Protein AF-A0A3S4JVR5-F1 (afdb_monomer_lite)

Structure (mmCIF, N/CA/C/O backbone):
data_AF-A0A3S4JVR5-F1
#
_entry.id   AF-A0A3S4JVR5-F1
#
loop_
_atom_site.group_PDB
_atom_site.id
_atom_site.type_symbol
_atom_site.label_atom_id
_atom_site.label_alt_id
_atom_site.label_comp_id
_atom_site.label_asym_id
_atom_site.label_entity_id
_atom_site.label_seq_id
_atom_site.pdbx_PDB_ins_code
_atom_site.Cartn_x
_atom_site.Cartn_y
_atom_site.Cartn_z
_atom_site.occupancy
_atom_site.B_iso_or_equiv
_atom_site.auth_seq_id
_atom_site.auth_comp_id
_atom_site.auth_asym_id
_atom_site.auth_atom_id
_atom_site.pdbx_PDB_model_num
ATOM 1 N N . MET A 1 1 ? 24.178 -12.007 19.525 1.00 36.47 1 MET A N 1
ATOM 2 C CA . MET A 1 1 ? 24.366 -12.281 18.085 1.00 36.47 1 MET A CA 1
ATOM 3 C C . MET A 1 1 ? 25.222 -11.161 17.516 1.00 36.47 1 MET A C 1
ATOM 5 O O . MET A 1 1 ? 24.848 -10.005 17.648 1.00 36.47 1 MET A O 1
ATOM 9 N N . SER A 1 2 ? 26.425 -11.480 17.035 1.00 36.91 2 SER A N 1
ATOM 10 C CA . SER A 1 2 ? 27.374 -10.491 16.510 1.00 36.91 2 SER A CA 1
ATOM 11 C C . SER A 1 2 ? 26.965 -10.130 15.084 1.00 36.91 2 SER A C 1
ATOM 13 O O . SER A 1 2 ? 27.105 -10.951 14.179 1.00 36.91 2 SER A O 1
ATOM 15 N N . HIS A 1 3 ? 26.418 -8.931 14.879 1.00 46.47 3 HIS A N 1
ATOM 16 C CA . HIS A 1 3 ? 26.222 -8.392 13.537 1.00 46.47 3 HIS A CA 1
ATOM 17 C C . HIS A 1 3 ? 27.597 -8.047 12.961 1.00 46.47 3 HIS A C 1
ATOM 19 O O . HIS A 1 3 ? 28.152 -6.979 13.224 1.00 46.47 3 HIS A O 1
ATOM 25 N N . SER A 1 4 ? 28.167 -8.980 12.197 1.00 46.12 4 SER A N 1
ATOM 26 C CA . SER A 1 4 ? 29.317 -8.709 11.340 1.00 46.12 4 SER A CA 1
ATOM 27 C C . SER A 1 4 ? 28.923 -7.607 10.356 1.00 46.12 4 SER A C 1
ATOM 29 O O . SER A 1 4 ? 28.158 -7.846 9.424 1.00 46.12 4 SER A O 1
ATOM 31 N N . LYS A 1 5 ? 29.409 -6.380 10.590 1.00 53.22 5 LYS A N 1
ATOM 32 C CA . LYS A 1 5 ? 29.363 -5.289 9.613 1.00 53.22 5 LYS A CA 1
ATOM 33 C C . LYS A 1 5 ? 30.231 -5.703 8.431 1.00 53.22 5 LYS A C 1
ATOM 35 O O . LYS A 1 5 ? 31.431 -5.436 8.404 1.00 53.22 5 LYS A O 1
ATOM 40 N N . THR A 1 6 ? 29.629 -6.369 7.455 1.00 50.69 6 THR A N 1
ATOM 41 C CA . THR A 1 6 ? 30.217 -6.477 6.126 1.00 50.69 6 THR A CA 1
ATOM 42 C C . THR A 1 6 ? 30.342 -5.047 5.617 1.00 50.69 6 THR A C 1
ATOM 44 O O . THR A 1 6 ? 29.352 -4.326 5.535 1.00 50.69 6 THR A O 1
ATOM 47 N N . SER A 1 7 ? 31.568 -4.581 5.369 1.00 53.97 7 SER A N 1
ATOM 48 C CA . SER A 1 7 ? 31.755 -3.282 4.735 1.00 53.97 7 SER A CA 1
ATOM 49 C C . SER A 1 7 ? 31.179 -3.392 3.325 1.00 53.97 7 SER A C 1
ATOM 51 O O . SER A 1 7 ? 31.832 -3.950 2.439 1.00 53.97 7 SER A O 1
ATOM 53 N N . GLU A 1 8 ? 29.955 -2.922 3.115 1.00 57.91 8 GLU A N 1
ATOM 54 C CA . GLU A 1 8 ? 29.417 -2.723 1.775 1.00 57.91 8 GLU A CA 1
ATOM 55 C C . GLU A 1 8 ? 30.274 -1.647 1.105 1.00 57.91 8 GLU A C 1
ATOM 57 O O . GLU A 1 8 ? 30.103 -0.443 1.293 1.00 57.91 8 GLU A O 1
ATOM 62 N N . ARG A 1 9 ? 31.313 -2.096 0.398 1.00 59.41 9 ARG A N 1
ATOM 63 C CA . ARG A 1 9 ? 32.172 -1.227 -0.396 1.00 59.41 9 ARG A CA 1
ATOM 64 C C . ARG A 1 9 ? 31.383 -0.837 -1.631 1.00 59.41 9 ARG A C 1
ATOM 66 O O . ARG A 1 9 ? 31.100 -1.690 -2.467 1.00 59.41 9 ARG A O 1
ATOM 73 N N . ILE A 1 10 ? 31.078 0.450 -1.756 1.00 67.94 10 ILE A N 1
ATOM 74 C CA . ILE A 1 10 ? 30.650 1.045 -3.021 1.00 67.94 10 ILE A CA 1
ATOM 75 C C . ILE A 1 10 ? 31.806 0.833 -4.006 1.00 67.94 10 ILE A C 1
ATOM 77 O O . ILE A 1 10 ? 32.841 1.492 -3.915 1.00 67.94 10 ILE A O 1
ATOM 81 N N . GLN A 1 11 ? 31.671 -0.162 -4.881 1.00 75.44 11 GLN A N 1
ATOM 82 C CA . GLN A 1 11 ? 32.673 -0.467 -5.896 1.00 75.44 11 GLN A CA 1
ATOM 83 C C . GLN A 1 11 ? 32.498 0.483 -7.087 1.00 75.44 11 GLN A C 1
ATOM 85 O O . GLN A 1 11 ? 31.359 0.803 -7.440 1.00 75.44 11 GLN A O 1
ATOM 90 N N . PRO A 1 12 ? 33.588 0.913 -7.743 1.00 71.38 12 PRO A N 1
ATOM 91 C CA . PRO A 1 12 ? 33.493 1.667 -8.984 1.00 71.38 12 PRO A CA 1
ATOM 92 C C . PRO A 1 12 ? 32.717 0.864 -10.038 1.00 71.38 12 PRO A C 1
ATOM 94 O O . PRO A 1 12 ? 33.134 -0.222 -10.440 1.00 71.38 12 PRO A O 1
ATOM 97 N N . TYR A 1 13 ? 31.578 1.392 -10.485 1.00 72.06 13 TYR A N 1
ATOM 98 C CA . TYR A 1 13 ? 30.796 0.807 -11.570 1.00 72.06 13 TYR A CA 1
ATOM 99 C C . TYR A 1 13 ? 31.371 1.286 -12.906 1.00 72.06 13 TYR A C 1
ATOM 101 O O . TYR A 1 13 ? 31.209 2.445 -13.277 1.00 72.06 13 TYR A O 1
ATOM 109 N N . ALA A 1 14 ? 32.094 0.404 -13.599 1.00 72.62 14 ALA A N 1
ATOM 110 C CA . ALA A 1 14 ? 32.757 0.715 -14.871 1.00 72.62 14 ALA A CA 1
ATOM 111 C C . ALA A 1 14 ? 31.869 0.476 -16.107 1.00 72.62 14 ALA A C 1
ATOM 113 O O . ALA A 1 14 ? 32.289 0.757 -17.227 1.00 72.62 14 ALA A O 1
ATOM 114 N N . GLN A 1 15 ? 30.669 -0.077 -15.918 1.00 70.62 15 GLN A N 1
ATOM 115 C CA . GLN A 1 15 ? 29.753 -0.357 -17.019 1.00 70.62 15 GLN A CA 1
ATOM 116 C C . GLN A 1 15 ? 28.958 0.905 -17.404 1.00 70.62 15 GLN A C 1
ATOM 118 O O . GLN A 1 15 ? 28.767 1.800 -16.575 1.00 70.62 15 GLN A O 1
ATOM 123 N N . PRO A 1 16 ? 28.476 1.003 -18.653 1.00 68.00 16 PRO A N 1
ATOM 124 C CA . PRO A 1 16 ? 27.583 2.078 -19.066 1.00 68.00 16 PRO A CA 1
ATOM 125 C C . PRO A 1 16 ? 26.311 2.123 -18.205 1.00 68.00 16 PRO A C 1
ATOM 127 O O . PRO A 1 16 ? 25.714 1.091 -17.917 1.00 68.00 16 PRO A O 1
ATOM 130 N N . ALA A 1 17 ? 25.841 3.323 -17.853 1.00 64.44 17 ALA A N 1
ATOM 131 C CA . ALA A 1 17 ? 24.588 3.506 -17.105 1.00 64.44 17 ALA A CA 1
ATOM 132 C C . ALA A 1 17 ? 23.324 3.088 -17.897 1.00 64.44 17 ALA A C 1
ATOM 134 O O . ALA A 1 17 ? 22.235 3.007 -17.333 1.00 64.44 17 ALA A O 1
ATOM 135 N N . GLY A 1 18 ? 23.471 2.838 -19.202 1.00 68.12 18 GLY A N 1
ATOM 136 C CA . GLY A 1 18 ? 22.439 2.353 -20.111 1.00 68.12 18 GLY A CA 1
ATOM 137 C C . GLY A 1 18 ? 23.054 1.479 -21.206 1.00 68.12 18 GLY A C 1
ATOM 138 O O . GLY A 1 18 ? 24.191 1.705 -21.613 1.00 68.12 18 GLY A O 1
ATOM 139 N N . GLY A 1 19 ? 22.319 0.479 -21.694 1.00 75.56 19 GLY A N 1
ATOM 140 C CA . GLY A 1 19 ? 22.790 -0.413 -22.756 1.00 75.56 19 GLY A CA 1
ATOM 141 C C . GLY A 1 19 ? 22.153 -1.798 -22.694 1.00 75.56 19 GLY A C 1
ATOM 142 O O . GLY A 1 19 ? 21.105 -1.989 -22.074 1.00 75.56 19 GLY A O 1
ATOM 143 N N . LEU A 1 20 ? 22.800 -2.781 -23.323 1.00 78.19 20 LEU A N 1
ATOM 144 C CA . LEU A 1 20 ? 22.315 -4.167 -23.368 1.00 78.19 20 LEU A CA 1
ATOM 145 C C . LEU A 1 20 ? 22.134 -4.776 -21.970 1.00 78.19 20 LEU A C 1
ATOM 147 O O . LEU A 1 20 ? 21.176 -5.515 -21.751 1.00 78.19 20 LEU A O 1
ATOM 151 N N . ASP A 1 21 ? 22.987 -4.416 -21.011 1.00 77.94 21 ASP A N 1
ATOM 152 C CA . ASP A 1 21 ? 22.870 -4.884 -19.627 1.00 77.94 21 ASP A CA 1
ATOM 153 C C . ASP A 1 21 ? 21.617 -4.339 -18.931 1.00 77.94 21 ASP A C 1
ATOM 155 O O . ASP A 1 21 ? 20.922 -5.087 -18.241 1.00 77.94 21 ASP A O 1
ATOM 159 N N . SER A 1 22 ? 21.251 -3.077 -19.175 1.00 77.00 22 SER A N 1
ATOM 160 C CA . SER A 1 22 ? 20.012 -2.486 -18.652 1.00 77.00 22 SER A CA 1
ATOM 161 C C . SER A 1 22 ? 18.771 -3.121 -19.282 1.00 77.00 22 SER A C 1
ATOM 163 O O . SER A 1 22 ? 17.779 -3.355 -18.589 1.00 77.00 22 SER A O 1
ATOM 165 N N . ILE A 1 23 ? 18.828 -3.460 -20.577 1.00 81.00 23 ILE A N 1
ATOM 166 C CA . ILE A 1 23 ? 17.758 -4.198 -21.272 1.00 81.00 23 ILE A CA 1
ATOM 167 C C . ILE A 1 23 ? 17.625 -5.610 -20.690 1.00 81.00 23 ILE A C 1
ATOM 169 O O . ILE A 1 23 ? 16.515 -6.066 -20.406 1.00 81.00 23 ILE A O 1
ATOM 173 N N . LYS A 1 24 ? 18.749 -6.298 -20.460 1.00 82.94 24 LYS A N 1
ATOM 174 C CA . LYS A 1 24 ? 18.775 -7.625 -19.838 1.00 82.94 24 LYS A CA 1
ATOM 175 C C . LYS A 1 24 ? 18.199 -7.584 -18.425 1.00 82.94 24 LYS A C 1
ATOM 177 O O . LYS A 1 24 ? 17.320 -8.386 -18.119 1.00 82.94 24 LYS A O 1
ATOM 182 N N . SER A 1 25 ? 18.640 -6.644 -17.589 1.00 81.00 25 SER A N 1
ATOM 183 C CA . SER A 1 25 ? 18.134 -6.477 -16.219 1.00 81.00 25 SER A CA 1
ATOM 184 C C . SER A 1 25 ? 16.630 -6.198 -16.207 1.00 81.00 25 SER A C 1
ATOM 186 O O . SER A 1 25 ? 15.865 -6.884 -15.530 1.00 81.00 25 SER A O 1
ATOM 188 N N . THR A 1 26 ? 16.187 -5.272 -17.057 1.00 83.19 26 THR A N 1
ATOM 189 C CA . THR A 1 26 ? 14.772 -4.951 -17.268 1.00 83.19 26 THR A CA 1
ATOM 190 C C . THR A 1 26 ? 13.955 -6.187 -17.658 1.00 83.19 26 THR A C 1
ATOM 192 O O . THR A 1 26 ? 12.910 -6.459 -17.066 1.00 83.19 26 THR A O 1
ATOM 195 N N . THR A 1 27 ? 14.449 -6.979 -18.612 1.00 82.81 27 THR A N 1
ATOM 196 C CA . THR A 1 27 ? 13.787 -8.211 -19.067 1.00 82.81 27 THR A CA 1
ATOM 197 C C . THR A 1 27 ? 13.689 -9.235 -17.938 1.00 82.81 27 THR A C 1
ATOM 199 O O . THR A 1 27 ? 12.632 -9.827 -17.726 1.00 82.81 27 THR A O 1
ATOM 202 N N . VAL A 1 28 ? 14.765 -9.413 -17.164 1.00 83.31 28 VAL A N 1
ATOM 203 C CA . VAL A 1 28 ? 14.774 -10.294 -15.989 1.00 83.31 28 VAL A CA 1
ATOM 204 C C . VAL A 1 28 ? 13.727 -9.849 -14.969 1.00 83.31 28 VAL A C 1
ATOM 206 O O . VAL A 1 28 ? 13.010 -10.695 -14.445 1.00 83.31 28 VAL A O 1
ATOM 209 N N . SER A 1 29 ? 13.594 -8.550 -14.703 1.00 82.56 29 SER A N 1
ATOM 210 C CA . SER A 1 29 ? 12.579 -8.025 -13.785 1.00 82.56 29 SER A CA 1
ATOM 211 C C . SER A 1 29 ? 11.150 -8.270 -14.275 1.00 82.56 29 SER A C 1
ATOM 213 O O . SER A 1 29 ? 10.322 -8.734 -13.494 1.00 82.56 29 SER A O 1
ATOM 215 N N . LEU A 1 30 ? 10.866 -8.045 -15.562 1.00 84.38 30 LEU A N 1
ATOM 216 C CA . LEU A 1 30 ? 9.549 -8.329 -16.148 1.00 84.38 30 LEU A CA 1
ATOM 217 C C . LEU A 1 30 ? 9.176 -9.814 -16.030 1.00 84.38 30 LEU A C 1
ATOM 219 O O . LEU A 1 30 ? 8.045 -10.144 -15.670 1.00 84.38 30 LEU A O 1
ATOM 223 N N . LEU A 1 31 ? 10.140 -10.708 -16.273 1.00 85.00 31 LEU A N 1
ATOM 224 C CA . LEU A 1 31 ? 9.953 -12.153 -16.126 1.00 85.00 31 LEU A CA 1
ATOM 225 C C . LEU A 1 31 ? 9.774 -12.567 -14.660 1.00 85.00 31 LEU A C 1
ATOM 227 O O . LEU A 1 31 ? 8.876 -13.352 -14.355 1.00 85.00 31 LEU A O 1
ATOM 231 N N . LYS A 1 32 ? 10.588 -12.023 -13.745 1.00 83.94 32 LYS A N 1
ATOM 232 C CA . LYS A 1 32 ? 10.485 -12.285 -12.299 1.00 83.94 32 LYS A CA 1
ATOM 233 C C . LYS A 1 32 ? 9.123 -11.883 -11.749 1.00 83.94 32 LYS A C 1
ATOM 235 O O . LYS A 1 32 ? 8.544 -12.633 -10.967 1.00 83.94 32 LYS A O 1
ATOM 240 N N . GLU A 1 33 ? 8.586 -10.751 -12.192 1.00 86.19 33 GLU A N 1
ATOM 241 C CA . GLU A 1 33 ? 7.247 -10.297 -11.807 1.00 86.19 33 GLU A CA 1
ATOM 242 C C . GLU A 1 33 ? 6.112 -10.939 -12.612 1.00 86.19 33 GLU A C 1
ATOM 244 O O . GLU A 1 33 ? 4.940 -10.631 -12.404 1.00 86.19 33 GLU A O 1
ATOM 249 N N . LYS A 1 34 ? 6.429 -11.896 -13.495 1.00 86.44 34 LYS A N 1
ATOM 250 C CA . LYS A 1 34 ? 5.452 -12.593 -14.344 1.00 86.44 34 LYS A CA 1
ATOM 251 C C . LYS A 1 34 ? 4.540 -11.607 -15.084 1.00 86.44 34 LYS A C 1
ATOM 253 O O . LYS A 1 34 ? 3.348 -11.853 -15.252 1.00 86.44 34 LYS A O 1
ATOM 258 N N . VAL A 1 35 ? 5.081 -10.462 -15.502 1.00 83.19 35 VAL A N 1
ATOM 259 C CA . VAL A 1 35 ? 4.296 -9.427 -16.177 1.00 83.19 35 VAL A CA 1
ATOM 260 C C . VAL A 1 35 ? 3.804 -9.999 -17.513 1.00 83.19 35 VAL A C 1
ATOM 262 O O . VAL A 1 35 ? 4.624 -10.422 -18.329 1.00 83.19 35 VAL A O 1
ATOM 265 N N . PRO A 1 36 ? 2.485 -10.042 -17.773 1.00 81.88 36 PRO A N 1
ATOM 266 C CA . PRO A 1 36 ? 1.969 -10.525 -19.048 1.00 81.88 36 PRO A CA 1
ATOM 267 C C . PRO A 1 36 ? 2.491 -9.658 -20.195 1.00 81.88 36 PRO A C 1
ATOM 269 O O . PRO A 1 36 ? 2.483 -8.433 -20.084 1.00 81.88 36 PRO A O 1
ATOM 272 N N . GLY A 1 37 ? 2.857 -10.262 -21.329 1.00 79.12 37 GLY A N 1
ATOM 273 C CA . GLY A 1 37 ? 3.378 -9.509 -22.480 1.00 79.12 37 GLY A CA 1
ATOM 274 C C . GLY A 1 37 ? 2.428 -8.413 -22.986 1.00 79.12 37 GLY A C 1
ATOM 275 O O . GLY A 1 37 ? 2.870 -7.355 -23.424 1.00 79.12 37 GLY A O 1
ATOM 276 N N . SER A 1 38 ? 1.113 -8.597 -22.820 1.00 75.25 38 SER A N 1
ATOM 277 C CA . SER A 1 38 ? 0.097 -7.576 -23.123 1.00 75.25 38 SER A CA 1
ATOM 278 C C . SER A 1 38 ? 0.216 -6.295 -22.284 1.00 75.25 38 SER A C 1
ATOM 280 O O . SER A 1 38 ? -0.322 -5.261 -22.681 1.00 75.25 38 SER A O 1
ATOM 282 N N . ARG A 1 39 ? 0.920 -6.343 -21.145 1.00 79.44 39 ARG A N 1
ATOM 283 C CA . ARG A 1 39 ? 1.187 -5.206 -20.251 1.00 79.44 39 ARG A CA 1
ATOM 284 C C . ARG A 1 39 ? 2.545 -4.551 -20.486 1.00 79.44 39 ARG A C 1
ATOM 286 O O . ARG A 1 39 ? 2.792 -3.490 -19.930 1.00 79.44 39 ARG A O 1
ATOM 293 N N . TYR A 1 40 ? 3.401 -5.098 -21.352 1.00 83.56 40 TYR A N 1
ATOM 294 C CA . TYR A 1 40 ? 4.666 -4.437 -21.704 1.00 83.56 40 TYR A CA 1
ATOM 295 C C . TYR A 1 40 ? 4.429 -3.091 -22.385 1.00 83.56 40 TYR A C 1
ATOM 297 O O . TYR A 1 40 ? 5.217 -2.167 -22.207 1.00 83.56 40 TYR A O 1
ATOM 305 N N . LYS A 1 41 ? 3.289 -2.943 -23.076 1.00 83.25 41 LYS A N 1
ATOM 306 C CA . LYS A 1 41 ? 2.889 -1.670 -23.678 1.00 83.25 41 LYS A CA 1
ATOM 307 C C . LYS A 1 41 ? 2.774 -0.525 -22.669 1.00 83.25 41 LYS A C 1
ATOM 309 O O . LYS A 1 41 ? 2.951 0.623 -23.047 1.00 83.25 41 LYS A O 1
ATOM 314 N N . THR A 1 42 ? 2.512 -0.832 -21.396 1.00 83.69 42 THR A N 1
ATOM 315 C CA . THR A 1 42 ? 2.420 0.165 -20.324 1.00 83.69 42 THR A CA 1
ATOM 316 C C . THR A 1 42 ? 3.735 0.926 -20.152 1.00 83.69 42 THR A C 1
ATOM 318 O O . THR A 1 42 ? 3.696 2.108 -19.841 1.00 83.69 42 THR A O 1
ATOM 321 N N . LEU A 1 43 ? 4.884 0.307 -20.446 1.00 83.31 43 LEU A N 1
ATOM 322 C CA . LEU A 1 43 ? 6.181 0.990 -20.409 1.00 83.31 43 LEU A CA 1
ATOM 323 C C . LEU A 1 43 ? 6.273 2.111 -21.453 1.00 83.31 43 LEU A C 1
ATOM 325 O O . LEU A 1 43 ? 6.849 3.153 -21.174 1.00 83.31 43 LEU A O 1
ATOM 329 N N . PHE A 1 44 ? 5.653 1.951 -22.626 1.00 83.06 44 PHE A N 1
ATOM 330 C CA . PHE A 1 44 ? 5.650 2.992 -23.663 1.00 83.06 44 PHE A CA 1
ATOM 331 C C . PHE A 1 44 ? 4.722 4.167 -23.350 1.00 83.06 44 PHE A C 1
ATOM 333 O O . PHE A 1 44 ? 4.823 5.188 -24.011 1.00 83.06 44 PHE A O 1
ATOM 340 N N . HIS A 1 45 ? 3.837 4.041 -22.359 1.00 84.00 45 HIS A N 1
ATOM 341 C CA . HIS A 1 45 ? 3.011 5.146 -21.863 1.00 84.00 45 HIS A CA 1
ATOM 342 C C . HIS A 1 45 ? 3.625 5.828 -20.634 1.00 84.00 45 HIS A C 1
ATOM 344 O O . HIS A 1 45 ? 3.032 6.742 -20.071 1.00 84.00 45 HIS A O 1
ATOM 350 N N . GLN A 1 46 ? 4.799 5.389 -20.189 1.00 83.12 46 GLN A N 1
ATOM 351 C CA . GLN A 1 46 ? 5.489 5.991 -19.059 1.00 83.12 46 GLN A CA 1
ATOM 352 C C . GLN A 1 46 ? 6.180 7.289 -19.497 1.00 83.12 46 GLN A C 1
ATOM 354 O O . GLN A 1 46 ? 6.896 7.299 -20.500 1.00 83.12 46 GLN A O 1
ATOM 359 N N . ASN A 1 47 ? 5.973 8.368 -18.738 1.00 77.81 47 ASN A N 1
ATOM 360 C CA . ASN A 1 47 ? 6.516 9.711 -18.981 1.00 77.81 47 ASN A CA 1
ATOM 361 C C . ASN A 1 47 ? 6.171 10.286 -20.371 1.00 77.81 47 ASN A C 1
ATOM 363 O O . ASN A 1 47 ? 6.931 11.069 -20.946 1.00 77.81 47 ASN A O 1
ATOM 367 N N . GLN A 1 48 ? 5.025 9.885 -20.928 1.00 81.12 48 GLN A N 1
ATOM 368 C CA . GLN A 1 48 ? 4.497 10.414 -22.187 1.00 81.12 48 GLN A CA 1
ATOM 369 C C . GLN A 1 48 ? 3.410 11.475 -21.937 1.00 81.12 48 GLN A C 1
ATOM 371 O O . GLN A 1 48 ? 2.738 11.407 -20.907 1.00 81.12 48 GLN A O 1
ATOM 376 N N . PRO A 1 49 ? 3.172 12.413 -22.878 1.00 77.19 49 PRO A N 1
ATOM 377 C CA . PRO A 1 49 ? 2.182 13.486 -22.713 1.00 77.19 49 PRO A CA 1
ATOM 378 C C . PRO A 1 49 ? 0.747 13.013 -22.435 1.00 77.19 49 PRO A C 1
ATOM 380 O O . PRO A 1 49 ? -0.010 13.690 -21.745 1.00 77.19 49 PRO A O 1
ATOM 383 N N . ASP A 1 50 ? 0.358 11.876 -23.007 1.00 78.94 50 ASP A N 1
ATOM 384 C CA . ASP A 1 50 ? -0.932 11.198 -22.833 1.00 78.94 50 ASP A CA 1
ATOM 385 C C . ASP A 1 50 ? -0.807 9.926 -21.973 1.00 78.9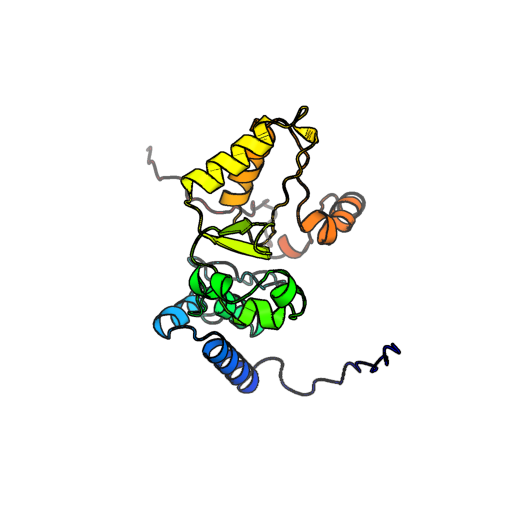4 50 ASP A C 1
ATOM 387 O O . ASP A 1 50 ? -1.655 9.032 -22.015 1.00 78.94 50 ASP A O 1
ATOM 391 N N . GLY A 1 51 ? 0.283 9.841 -21.212 1.00 82.75 51 GLY A N 1
ATOM 392 C CA . GLY A 1 51 ? 0.685 8.696 -20.417 1.00 82.75 51 GLY A CA 1
ATOM 393 C C . GLY A 1 51 ? 0.531 8.901 -18.911 1.00 82.75 51 GLY A C 1
ATOM 394 O O . GLY A 1 51 ? -0.398 9.554 -18.439 1.00 82.75 51 GLY A O 1
ATOM 395 N N . PHE A 1 52 ? 1.445 8.302 -18.149 1.00 81.44 52 PHE A N 1
ATOM 396 C CA . PHE A 1 52 ? 1.532 8.453 -16.697 1.00 81.44 52 PHE A CA 1
ATOM 397 C C . PHE A 1 52 ? 2.977 8.676 -16.254 1.00 81.44 52 PHE A C 1
ATOM 399 O O . PHE A 1 52 ? 3.910 8.139 -16.857 1.00 81.44 52 PHE A O 1
ATOM 406 N N . ASP A 1 53 ? 3.154 9.406 -15.157 1.00 77.88 53 ASP A N 1
ATOM 407 C CA . ASP A 1 53 ? 4.478 9.661 -14.599 1.00 77.88 53 ASP A CA 1
ATOM 408 C C . ASP A 1 53 ? 5.056 8.390 -13.974 1.00 77.88 53 ASP A C 1
ATOM 410 O O . ASP A 1 53 ? 4.391 7.645 -13.247 1.00 77.88 53 ASP A O 1
ATOM 414 N N . CYS A 1 54 ? 6.331 8.140 -14.251 1.00 78.62 54 CYS A N 1
ATOM 415 C CA . CYS A 1 54 ? 7.084 7.028 -13.708 1.00 78.62 54 CYS A CA 1
ATOM 416 C C . CYS A 1 54 ? 7.020 7.068 -12.178 1.00 78.62 54 CYS A C 1
ATOM 418 O O . CYS A 1 54 ? 7.636 7.937 -11.554 1.00 78.62 54 CYS A O 1
ATOM 420 N N . PRO A 1 55 ? 6.404 6.074 -11.526 1.00 72.50 55 PRO A N 1
ATOM 421 C CA . PRO A 1 55 ? 6.130 6.192 -10.104 1.00 72.50 55 PRO A CA 1
ATOM 422 C C . PRO A 1 55 ? 7.398 5.951 -9.258 1.00 72.50 55 PRO A C 1
ATOM 424 O O . PRO A 1 55 ? 7.406 6.183 -8.050 1.00 72.50 55 PRO A O 1
ATOM 427 N N . GLY A 1 56 ? 8.483 5.472 -9.880 1.00 66.62 56 GLY A N 1
ATOM 428 C CA . GLY A 1 56 ? 9.817 5.359 -9.284 1.00 66.62 56 GLY A CA 1
ATOM 429 C C . GLY A 1 56 ? 10.796 6.479 -9.667 1.00 66.62 56 GLY A C 1
ATOM 430 O O . GLY A 1 56 ? 11.982 6.338 -9.377 1.00 66.62 56 GLY A O 1
ATOM 431 N N . CYS A 1 57 ? 10.367 7.540 -10.369 1.00 64.56 57 CYS A N 1
ATOM 432 C CA . CYS A 1 57 ? 11.288 8.581 -10.837 1.00 64.56 57 CYS A CA 1
ATOM 433 C C . CYS A 1 57 ? 11.591 9.625 -9.758 1.00 64.56 57 CYS A C 1
ATOM 435 O O . CYS A 1 57 ? 10.695 10.143 -9.104 1.00 64.56 57 CYS A O 1
ATOM 437 N N . ALA A 1 58 ? 12.871 9.984 -9.654 1.00 56.03 58 ALA A N 1
ATOM 438 C CA . ALA A 1 58 ? 13.361 11.164 -8.939 1.00 56.03 58 ALA A CA 1
ATOM 439 C C . ALA A 1 58 ? 13.867 12.255 -9.907 1.00 56.03 58 ALA A C 1
ATOM 441 O O . ALA A 1 58 ? 14.474 13.236 -9.477 1.00 56.03 58 ALA A O 1
ATOM 442 N N . TRP A 1 59 ? 13.689 12.055 -11.219 1.00 57.59 59 TRP A N 1
ATOM 443 C CA . TRP A 1 59 ? 14.240 12.925 -12.254 1.00 57.59 59 TRP A CA 1
ATOM 444 C C . TRP A 1 59 ? 13.153 13.838 -12.832 1.00 57.59 59 TRP A C 1
ATOM 446 O O . TRP A 1 59 ? 12.041 13.359 -13.038 1.00 57.59 59 TRP A O 1
ATOM 456 N N . PRO A 1 60 ? 13.442 15.126 -13.091 1.00 54.59 60 PRO A N 1
ATOM 457 C CA . PRO A 1 60 ? 12.492 16.017 -13.745 1.00 54.59 60 PRO A CA 1
ATOM 458 C C . PRO A 1 60 ? 12.191 15.540 -15.166 1.00 54.59 60 PRO A C 1
ATOM 460 O O . PRO A 1 60 ? 13.113 15.166 -15.900 1.00 54.59 60 PRO A O 1
ATOM 463 N N . ASP A 1 61 ? 10.919 15.611 -15.551 1.00 54.06 61 ASP A N 1
ATOM 464 C CA . ASP A 1 61 ? 10.495 15.314 -16.913 1.00 54.06 61 ASP A CA 1
ATOM 465 C C . ASP A 1 61 ? 11.220 16.241 -17.888 1.00 54.06 61 ASP A C 1
ATOM 467 O O . ASP A 1 61 ? 11.223 17.471 -17.749 1.00 54.06 61 ASP A O 1
ATOM 471 N N . ARG A 1 62 ? 11.906 15.637 -18.860 1.00 52.31 62 ARG A N 1
ATOM 472 C CA . ARG A 1 62 ? 12.453 16.370 -20.001 1.00 52.31 62 ARG A CA 1
ATOM 473 C C . ARG A 1 62 ? 11.304 16.760 -20.926 1.00 52.31 62 ARG A C 1
ATOM 475 O O . ARG A 1 62 ? 10.203 16.226 -20.827 1.00 52.31 62 ARG A O 1
ATOM 482 N N . GLU A 1 63 ? 11.562 17.676 -21.856 1.00 59.12 63 GLU A N 1
ATOM 483 C CA . GLU A 1 63 ? 10.647 17.879 -22.981 1.00 59.12 63 GLU A CA 1
ATOM 484 C C . GLU A 1 63 ? 10.377 16.521 -23.651 1.00 59.12 63 GLU A C 1
ATOM 486 O O . GLU A 1 63 ? 11.322 15.860 -24.090 1.00 59.12 63 GLU A O 1
ATOM 491 N N . HIS A 1 64 ? 9.108 16.093 -23.666 1.00 60.62 64 HIS A N 1
ATOM 492 C CA . HIS A 1 64 ? 8.674 14.783 -24.160 1.00 60.62 64 HIS A CA 1
ATOM 493 C C . HIS A 1 64 ? 9.058 14.613 -25.636 1.00 60.62 64 HIS A C 1
ATOM 495 O O . HIS A 1 64 ? 8.339 15.049 -26.536 1.00 60.62 64 HIS A O 1
ATOM 501 N N . THR A 1 65 ? 10.224 14.021 -25.885 1.00 58.09 65 THR A N 1
ATOM 502 C CA . THR A 1 65 ? 10.823 13.934 -27.225 1.00 58.09 65 THR A CA 1
ATOM 503 C C . THR A 1 65 ? 11.253 12.513 -27.590 1.00 58.09 65 THR A C 1
ATOM 505 O O . THR A 1 65 ? 11.478 12.249 -28.771 1.00 58.09 65 THR A O 1
ATOM 508 N N . SER A 1 66 ? 11.311 11.578 -26.630 1.00 67.06 66 SER A N 1
ATOM 509 C CA . SER A 1 66 ? 11.668 10.172 -26.861 1.00 67.06 66 SER A CA 1
ATOM 510 C C . SER A 1 66 ? 10.497 9.210 -26.637 1.00 67.06 66 SER A C 1
ATOM 512 O O . SER A 1 66 ? 9.668 9.378 -25.746 1.00 67.06 66 SER A O 1
ATOM 514 N N . THR A 1 67 ? 10.477 8.123 -27.413 1.00 65.12 67 THR A N 1
ATOM 515 C CA . THR A 1 67 ? 9.592 6.960 -27.200 1.00 65.12 67 THR A CA 1
ATOM 516 C C . THR A 1 67 ? 10.006 6.126 -25.976 1.00 65.12 67 THR A C 1
ATOM 518 O O . THR A 1 67 ? 9.223 5.328 -25.468 1.00 65.12 67 THR A O 1
ATOM 521 N N . PHE A 1 68 ? 11.242 6.300 -25.497 1.00 72.25 68 PHE A N 1
ATOM 522 C CA . PHE A 1 68 ? 11.799 5.615 -24.331 1.00 72.25 68 PHE A CA 1
ATOM 523 C C . PHE A 1 68 ? 12.213 6.652 -23.286 1.00 72.25 68 PHE A C 1
ATOM 525 O O . PHE A 1 68 ? 13.332 7.161 -23.325 1.00 72.25 68 PHE A O 1
ATOM 532 N N . GLU A 1 69 ? 11.302 6.954 -22.363 1.00 74.56 69 GLU A N 1
ATOM 533 C CA . GLU A 1 69 ? 11.506 7.919 -21.270 1.00 74.56 69 GLU A CA 1
ATOM 534 C C . GLU A 1 69 ? 11.488 7.216 -19.905 1.00 74.56 69 GLU A C 1
ATOM 536 O O . GLU A 1 69 ? 10.939 7.713 -18.929 1.00 74.56 69 GLU A O 1
ATOM 541 N N . PHE A 1 70 ? 12.068 6.019 -19.805 1.00 75.56 70 PHE A N 1
ATOM 542 C CA . PHE A 1 70 ? 12.143 5.271 -18.550 1.00 75.56 70 PHE A CA 1
ATOM 543 C C . PHE A 1 70 ? 13.529 4.658 -18.339 1.00 75.56 70 PHE A C 1
ATOM 545 O O . PHE A 1 70 ? 14.200 4.227 -19.276 1.00 75.56 70 PHE A O 1
ATOM 552 N N . CYS A 1 71 ? 13.959 4.601 -17.079 1.00 78.06 71 CYS A N 1
ATOM 553 C CA . CYS A 1 71 ? 15.179 3.913 -16.663 1.00 78.06 71 CYS A CA 1
ATOM 554 C C . CYS A 1 71 ? 14.859 2.516 -16.110 1.00 78.06 71 CYS A C 1
ATOM 556 O O . CYS A 1 71 ? 13.703 2.194 -15.841 1.00 78.06 71 CYS A O 1
ATOM 558 N N . GLU A 1 72 ? 15.886 1.701 -15.865 1.00 79.44 72 GLU A N 1
ATOM 559 C CA . GLU A 1 72 ? 15.740 0.352 -15.296 1.00 79.44 72 GLU A CA 1
ATOM 560 C C . GLU A 1 72 ? 14.896 0.331 -14.007 1.00 79.44 72 GLU A C 1
ATOM 562 O O . GLU A 1 72 ? 14.028 -0.525 -13.840 1.00 79.44 72 GLU A O 1
ATOM 567 N N . ASN A 1 73 ? 15.100 1.298 -13.108 1.00 80.00 73 ASN A N 1
ATOM 568 C CA . ASN A 1 73 ? 14.319 1.406 -11.871 1.00 80.00 73 ASN A CA 1
ATOM 569 C C . ASN A 1 73 ? 12.855 1.769 -12.143 1.00 80.00 73 ASN A C 1
ATOM 571 O O . ASN A 1 73 ? 11.958 1.248 -11.480 1.00 80.00 73 ASN A O 1
ATOM 575 N N . GLY A 1 74 ? 12.609 2.610 -13.151 1.00 81.31 74 GLY A N 1
ATOM 576 C CA . GLY A 1 74 ? 11.265 2.909 -13.631 1.00 81.31 74 GLY A CA 1
ATOM 577 C C . GLY A 1 74 ? 10.560 1.658 -14.148 1.00 81.31 74 GLY A C 1
ATOM 578 O O . GLY A 1 74 ? 9.396 1.440 -13.814 1.00 81.31 74 GLY A O 1
ATOM 579 N N . VAL A 1 75 ? 11.273 0.794 -14.878 1.00 84.62 75 VAL A N 1
ATOM 580 C CA . VAL A 1 75 ? 10.705 -0.474 -15.351 1.00 84.62 75 VAL A CA 1
ATOM 581 C C . VAL A 1 75 ? 10.453 -1.443 -14.204 1.00 84.62 75 VAL A C 1
ATOM 583 O O . VAL A 1 75 ? 9.397 -2.063 -14.172 1.00 84.62 75 VAL A O 1
ATOM 586 N N . LYS A 1 76 ? 11.363 -1.558 -13.231 1.00 84.38 76 LYS A N 1
ATOM 587 C CA . LYS A 1 76 ? 11.143 -2.385 -12.030 1.00 84.38 76 LYS A CA 1
ATOM 588 C C . LYS A 1 76 ? 9.897 -1.952 -11.263 1.00 84.38 76 LYS A C 1
ATOM 590 O O . LYS A 1 76 ? 9.106 -2.804 -10.873 1.00 84.38 76 LYS A O 1
ATOM 595 N N . ALA A 1 77 ? 9.699 -0.643 -11.098 1.00 83.62 77 ALA A N 1
ATOM 596 C CA . ALA A 1 77 ? 8.516 -0.104 -10.439 1.00 83.62 77 ALA A CA 1
ATOM 597 C C . ALA A 1 77 ? 7.233 -0.468 -11.200 1.00 83.62 77 ALA A C 1
ATOM 599 O O . ALA A 1 77 ? 6.290 -0.971 -10.598 1.00 83.62 77 ALA A O 1
ATOM 600 N N . VAL A 1 78 ? 7.205 -0.283 -12.524 1.00 86.06 78 VAL A N 1
ATOM 601 C CA . VAL A 1 78 ? 6.039 -0.666 -13.336 1.00 86.06 78 VAL A CA 1
ATOM 602 C C . VAL A 1 78 ? 5.842 -2.181 -13.364 1.00 86.06 78 VAL A C 1
ATOM 604 O O . VAL A 1 78 ? 4.706 -2.642 -13.339 1.00 86.06 78 VAL A O 1
ATOM 607 N N . ALA A 1 79 ? 6.914 -2.971 -13.370 1.00 86.56 79 ALA A N 1
ATOM 608 C CA . ALA A 1 79 ? 6.836 -4.426 -13.342 1.00 86.56 79 ALA A CA 1
ATOM 609 C C . ALA A 1 79 ? 6.211 -4.940 -12.038 1.00 86.56 79 ALA A C 1
ATOM 611 O O . ALA A 1 79 ? 5.348 -5.815 -12.093 1.00 86.56 79 ALA A O 1
ATOM 612 N N . ALA A 1 80 ? 6.590 -4.360 -10.894 1.00 85.94 80 ALA A N 1
ATOM 613 C CA . ALA A 1 80 ? 5.992 -4.673 -9.599 1.00 85.94 80 ALA A CA 1
ATOM 614 C C . ALA A 1 80 ? 4.485 -4.355 -9.583 1.00 85.94 80 ALA A C 1
ATOM 616 O O . ALA A 1 80 ? 3.678 -5.205 -9.220 1.00 85.94 80 ALA A O 1
ATOM 617 N N . GLU A 1 81 ? 4.079 -3.190 -10.094 1.00 85.62 81 GLU A N 1
ATOM 618 C CA . GLU A 1 81 ? 2.658 -2.810 -10.191 1.00 85.62 81 GLU A CA 1
ATOM 619 C C . GLU A 1 81 ? 1.874 -3.684 -11.193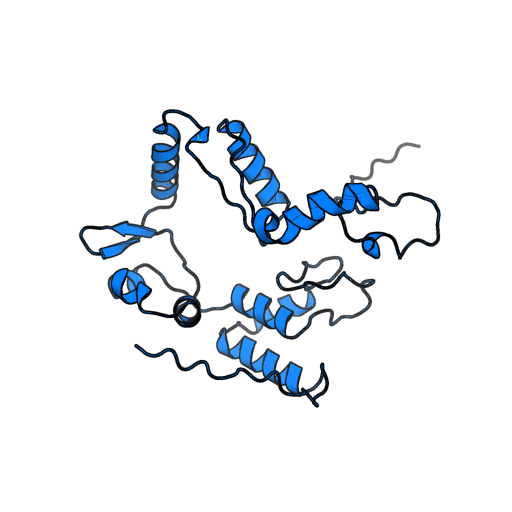 1.00 85.62 81 GLU A C 1
ATOM 621 O O . GLU A 1 81 ? 0.703 -4.030 -10.993 1.00 85.62 81 GLU A O 1
ATOM 626 N N . ALA A 1 82 ? 2.519 -4.069 -12.297 1.00 87.94 82 ALA A N 1
ATOM 627 C CA . ALA A 1 82 ? 1.917 -4.840 -13.379 1.00 87.94 82 ALA A CA 1
ATOM 628 C C . ALA A 1 82 ? 1.959 -6.360 -13.161 1.00 87.94 82 ALA A C 1
ATOM 630 O O . ALA A 1 82 ? 1.389 -7.079 -13.996 1.00 87.94 82 ALA A O 1
ATOM 631 N N . THR A 1 83 ? 2.579 -6.828 -12.068 1.00 89.44 83 THR A N 1
ATOM 632 C CA . THR A 1 83 ? 2.772 -8.242 -11.714 1.00 89.44 83 THR A CA 1
ATOM 633 C C . THR A 1 83 ? 1.501 -9.062 -11.926 1.00 89.44 83 THR A C 1
ATOM 635 O O . THR A 1 83 ? 0.378 -8.574 -11.726 1.00 89.44 83 THR A O 1
ATOM 638 N N . SER A 1 84 ? 1.638 -10.324 -12.338 1.00 91.12 84 SER A N 1
ATOM 639 C CA . SER A 1 84 ? 0.501 -11.255 -12.422 1.00 91.12 84 SER A CA 1
ATOM 640 C C . SER A 1 84 ? 0.332 -12.110 -11.168 1.00 91.12 84 SER A C 1
ATOM 642 O O . SER A 1 84 ? -0.648 -12.846 -11.077 1.00 91.12 84 SER A O 1
ATOM 644 N N . LYS A 1 85 ? 1.272 -12.049 -10.217 1.00 93.25 85 LYS A N 1
ATOM 645 C CA . LYS A 1 85 ? 1.212 -12.826 -8.973 1.00 93.25 85 LYS A CA 1
ATOM 646 C C . LYS A 1 85 ? 0.051 -12.332 -8.114 1.00 93.25 85 LYS A C 1
ATOM 648 O O . LYS A 1 85 ? -0.115 -11.122 -7.932 1.00 93.25 85 LYS A O 1
ATOM 653 N N . ARG A 1 86 ? -0.774 -13.247 -7.618 1.00 93.81 86 ARG A N 1
ATOM 654 C CA . ARG A 1 86 ? -1.955 -12.943 -6.805 1.00 93.81 86 ARG A CA 1
ATOM 655 C C . ARG A 1 86 ? -1.999 -13.881 -5.615 1.00 93.81 86 ARG A C 1
ATOM 657 O O . ARG A 1 86 ? -1.727 -15.067 -5.781 1.00 93.81 86 ARG A O 1
ATOM 664 N N . ILE A 1 87 ? -2.405 -13.342 -4.475 1.00 95.31 87 ILE A N 1
ATOM 665 C CA . ILE A 1 87 ? -2.741 -14.111 -3.279 1.00 95.31 87 ILE A CA 1
ATOM 666 C C . ILE A 1 87 ? -4.147 -13.743 -2.806 1.00 95.31 87 ILE A C 1
ATOM 668 O O . ILE A 1 87 ? -4.592 -12.598 -2.954 1.00 95.31 87 ILE A O 1
ATOM 672 N N . GLY A 1 88 ? -4.847 -14.737 -2.269 1.00 91.88 88 GLY A N 1
ATOM 673 C CA . GLY A 1 88 ? -6.190 -14.613 -1.707 1.00 91.88 88 GLY A CA 1
ATOM 674 C C . GLY A 1 88 ? -6.312 -15.390 -0.399 1.00 91.88 88 GLY A C 1
ATOM 675 O O . GLY A 1 88 ? -5.306 -15.771 0.208 1.00 91.88 88 GLY A O 1
ATOM 676 N N . ALA A 1 89 ? -7.546 -15.633 0.035 1.00 92.50 89 ALA A N 1
ATOM 677 C CA . ALA A 1 89 ? -7.851 -16.277 1.312 1.00 92.50 89 ALA A CA 1
ATOM 678 C C . ALA A 1 89 ? -7.148 -17.633 1.517 1.00 92.50 89 ALA A C 1
ATOM 680 O O . ALA A 1 89 ? -6.766 -17.969 2.637 1.00 92.50 89 ALA A O 1
ATOM 681 N N . ASP A 1 90 ? -6.920 -18.404 0.450 1.00 93.75 90 ASP A N 1
ATOM 682 C CA . ASP A 1 90 ? -6.264 -19.712 0.525 1.00 93.75 90 ASP A CA 1
ATOM 683 C C . ASP A 1 90 ? -4.805 -19.619 1.009 1.00 93.75 90 ASP A C 1
ATOM 685 O O . ASP A 1 90 ? -4.325 -20.506 1.718 1.00 93.75 90 ASP A O 1
ATOM 689 N N . PHE A 1 91 ? -4.102 -18.539 0.659 1.00 96.12 91 PHE A N 1
ATOM 690 C CA . PHE A 1 91 ? -2.740 -18.283 1.118 1.00 96.12 91 PHE A CA 1
ATOM 691 C C . PHE A 1 91 ? -2.715 -18.009 2.625 1.00 96.12 91 PHE A C 1
ATOM 693 O O . PHE A 1 91 ? -1.912 -18.609 3.344 1.00 96.12 91 PHE A O 1
ATOM 700 N N . PHE A 1 92 ? -3.627 -17.166 3.112 1.00 95.75 92 PHE A N 1
ATOM 701 C CA . PHE A 1 92 ? -3.723 -16.795 4.528 1.00 95.75 92 PHE A CA 1
ATOM 702 C C . PHE A 1 92 ? -4.319 -17.904 5.405 1.00 95.75 92 PHE A C 1
ATOM 704 O O . PHE A 1 92 ? -3.991 -18.015 6.584 1.00 95.75 92 PHE A O 1
ATOM 711 N N . ALA A 1 93 ? -5.095 -18.820 4.822 1.00 94.75 93 ALA A N 1
ATOM 712 C CA . ALA A 1 93 ? -5.500 -20.046 5.503 1.00 94.75 93 ALA A CA 1
ATOM 713 C C . ALA A 1 93 ? -4.299 -20.956 5.830 1.00 94.75 93 ALA A C 1
ATOM 715 O O . ALA A 1 93 ? -4.337 -21.694 6.812 1.00 94.75 93 ALA A O 1
ATOM 716 N N . ARG A 1 94 ? -3.219 -20.895 5.034 1.00 95.94 94 ARG A N 1
ATOM 717 C CA . ARG A 1 94 ? -2.003 -21.706 5.224 1.00 95.94 94 ARG A CA 1
ATOM 718 C C . ARG A 1 94 ? -0.935 -21.019 6.077 1.00 95.94 94 ARG A C 1
ATOM 720 O O . ARG A 1 94 ? -0.204 -21.719 6.768 1.00 95.94 94 ARG A O 1
ATOM 727 N N . HIS A 1 95 ? -0.893 -19.687 6.120 1.00 96.81 95 HIS A N 1
ATOM 728 C CA . HIS A 1 95 ? 0.133 -18.922 6.846 1.00 96.81 95 HIS A CA 1
ATOM 729 C C . HIS A 1 95 ? -0.453 -18.139 8.020 1.00 96.81 95 HIS A C 1
ATOM 731 O O . HIS A 1 95 ? -1.417 -17.396 7.848 1.00 96.81 95 HIS A O 1
ATOM 737 N N . SER A 1 96 ? 0.115 -18.317 9.212 1.00 97.75 96 SER A N 1
ATOM 738 C CA . SER A 1 96 ? -0.203 -17.463 10.357 1.00 97.75 96 SER A CA 1
ATOM 739 C C . SER A 1 96 ? 0.527 -16.121 10.243 1.00 97.75 96 SER A C 1
ATOM 741 O O . SER A 1 96 ? 1.514 -16.006 9.511 1.00 97.75 96 SER A O 1
ATOM 743 N N . VAL A 1 97 ? 0.059 -15.093 10.951 1.00 97.19 97 VAL A N 1
ATOM 744 C CA . VAL A 1 97 ? 0.719 -13.781 10.938 1.00 97.19 97 VAL A CA 1
ATOM 745 C C . VAL A 1 97 ? 2.112 -13.878 11.555 1.00 97.19 97 VAL A C 1
ATOM 747 O O . VAL A 1 97 ? 3.046 -13.307 10.996 1.00 97.19 97 VAL A O 1
ATOM 750 N N . ALA A 1 98 ? 2.293 -14.671 12.616 1.00 97.94 98 ALA A N 1
ATOM 751 C CA . ALA A 1 98 ? 3.617 -14.929 13.184 1.00 97.94 98 ALA A CA 1
ATOM 752 C C . ALA A 1 98 ? 4.610 -15.500 12.152 1.00 97.94 98 ALA A C 1
ATOM 754 O O . ALA A 1 98 ? 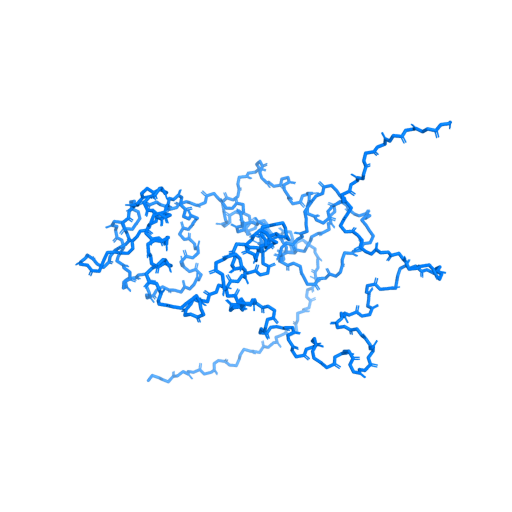5.742 -15.035 12.077 1.00 97.94 98 ALA A O 1
ATOM 755 N N . GLN A 1 99 ? 4.178 -16.436 11.299 1.00 97.69 99 GLN A N 1
ATOM 756 C CA . GLN A 1 99 ? 5.029 -17.004 10.241 1.00 97.69 99 GLN A CA 1
ATOM 757 C C . GLN A 1 99 ? 5.374 -15.992 9.143 1.00 97.69 99 GLN A C 1
ATOM 759 O O . GLN A 1 99 ? 6.445 -16.057 8.545 1.00 97.69 99 GLN A O 1
ATOM 764 N N . LEU A 1 100 ? 4.456 -15.072 8.837 1.00 96.62 100 LEU A N 1
ATOM 765 C CA . LEU A 1 100 ? 4.706 -14.011 7.861 1.00 96.62 100 LEU A CA 1
ATOM 766 C C . LEU A 1 100 ? 5.694 -12.970 8.406 1.00 96.62 100 LEU A C 1
ATOM 768 O O . LEU A 1 100 ? 6.506 -12.463 7.643 1.00 96.62 100 LEU A O 1
ATOM 772 N N . LEU A 1 101 ? 5.675 -12.693 9.715 1.00 96.69 101 LEU A N 1
ATOM 773 C CA . LEU A 1 101 ? 6.599 -11.753 10.367 1.00 96.69 101 LEU A CA 1
ATOM 774 C C . LEU A 1 101 ? 8.063 -12.222 10.379 1.00 96.69 101 LEU A C 1
ATOM 776 O O . LEU A 1 101 ? 8.958 -11.408 10.591 1.00 96.69 101 LEU A O 1
ATOM 780 N N . GLU A 1 102 ? 8.318 -13.513 10.162 1.00 97.69 102 GLU A N 1
ATOM 781 C CA . GLU A 1 102 ? 9.674 -14.064 10.040 1.00 97.69 102 GLU A CA 1
ATOM 782 C C . GLU A 1 102 ? 10.291 -13.834 8.651 1.00 97.69 102 GLU A C 1
ATOM 784 O O . GLU A 1 102 ? 11.497 -14.011 8.473 1.00 97.69 102 GLU A O 1
ATOM 789 N N . GLN A 1 103 ? 9.479 -13.448 7.665 1.00 96.88 103 GLN A N 1
ATOM 790 C CA . GLN A 1 103 ? 9.911 -13.240 6.287 1.00 96.88 103 GLN A CA 1
ATOM 791 C C . GLN A 1 103 ? 10.413 -11.812 6.076 1.00 96.88 103 GLN A C 1
ATOM 793 O O . GLN A 1 103 ? 9.948 -10.860 6.701 1.00 96.88 103 GLN A O 1
ATOM 798 N N . SER A 1 104 ? 11.354 -11.651 5.152 1.00 96.94 104 SER A N 1
ATOM 799 C CA . SER A 1 104 ? 11.792 -10.333 4.699 1.00 96.94 104 SER A CA 1
ATOM 800 C C . SER A 1 104 ? 10.720 -9.635 3.857 1.00 96.94 104 SER A C 1
ATOM 802 O O . SER A 1 104 ? 9.921 -10.285 3.181 1.00 96.94 104 SER A O 1
ATOM 804 N N . ASP A 1 105 ? 10.767 -8.300 3.802 1.00 92.69 105 ASP A N 1
ATOM 805 C CA . ASP A 1 105 ? 9.884 -7.492 2.946 1.00 92.69 105 ASP A CA 1
ATOM 806 C C . ASP A 1 105 ? 9.905 -7.967 1.484 1.00 92.69 105 ASP A C 1
ATOM 808 O O . ASP A 1 105 ? 8.880 -7.998 0.807 1.00 92.69 105 ASP A O 1
ATOM 812 N N . TYR A 1 106 ? 11.077 -8.395 1.001 1.00 89.88 106 TYR A N 1
ATOM 813 C CA . TYR A 1 106 ? 11.215 -8.949 -0.341 1.00 89.88 106 TYR A CA 1
ATOM 814 C C . TYR A 1 106 ? 10.406 -10.238 -0.509 1.00 89.88 106 TYR A C 1
ATOM 816 O O . TYR A 1 106 ? 9.673 -10.371 -1.484 1.00 89.88 106 TYR A O 1
ATOM 824 N N . GLU A 1 107 ? 10.517 -11.184 0.423 1.00 93.62 107 GLU A N 1
ATOM 825 C CA . GLU A 1 107 ? 9.770 -12.446 0.370 1.00 93.62 107 GLU A CA 1
ATOM 826 C C . GLU A 1 107 ? 8.261 -12.210 0.438 1.00 93.62 107 GLU A C 1
ATOM 828 O O . GLU A 1 107 ? 7.518 -12.813 -0.340 1.00 93.62 107 GLU A O 1
ATOM 833 N N . LEU A 1 108 ? 7.826 -11.277 1.291 1.00 94.44 108 LEU A N 1
ATOM 834 C CA . LEU A 1 108 ? 6.423 -10.894 1.416 1.00 94.44 108 LEU A CA 1
ATOM 835 C C . LEU A 1 108 ? 5.855 -10.357 0.094 1.00 94.44 108 LEU A C 1
ATOM 837 O O . LEU A 1 108 ? 4.810 -10.823 -0.363 1.00 94.44 108 LEU A O 1
ATOM 841 N N . GLU A 1 109 ? 6.574 -9.448 -0.567 1.00 91.00 109 GLU A N 1
ATOM 842 C CA . GLU A 1 109 ? 6.191 -8.910 -1.880 1.00 91.00 109 GLU A CA 1
ATOM 843 C C . GLU A 1 109 ? 6.152 -9.992 -2.972 1.00 91.00 109 GLU A C 1
ATOM 845 O O . GLU A 1 109 ? 5.306 -9.969 -3.872 1.00 91.00 109 GLU A O 1
ATOM 850 N N . GLN A 1 110 ? 7.043 -10.988 -2.904 1.00 91.44 110 GLN A N 1
ATOM 851 C CA . GLN A 1 110 ? 7.113 -12.045 -3.915 1.00 91.44 110 GLN A CA 1
ATOM 852 C C . GLN A 1 110 ? 5.930 -13.023 -3.886 1.00 91.44 110 GLN A C 1
ATOM 854 O O . GLN A 1 110 ? 5.717 -13.708 -4.893 1.00 91.44 110 GLN A O 1
ATOM 859 N N . HIS A 1 111 ? 5.124 -13.063 -2.819 1.00 93.75 111 HIS A N 1
ATOM 860 C CA . HIS A 1 111 ? 3.873 -13.835 -2.815 1.00 93.75 111 HIS A CA 1
ATOM 861 C C . HIS A 1 111 ? 2.866 -13.279 -3.827 1.00 93.75 111 HIS A C 1
ATOM 863 O O . HIS A 1 111 ? 2.197 -14.040 -4.530 1.00 93.75 111 HIS A O 1
ATOM 869 N N . GLY A 1 112 ? 2.827 -11.955 -3.988 1.00 93.25 112 GLY A N 1
ATOM 870 C CA . GLY A 1 112 ? 2.023 -11.263 -4.987 1.00 93.25 112 GLY A CA 1
ATOM 871 C C . GLY A 1 112 ? 0.924 -10.382 -4.406 1.00 93.25 112 GLY A C 1
ATOM 872 O O . GLY A 1 112 ? 0.768 -10.220 -3.201 1.00 93.25 112 GLY A O 1
ATOM 873 N N . ARG A 1 113 ? 0.129 -9.793 -5.302 1.00 93.44 113 ARG A N 1
ATOM 874 C CA . ARG A 1 113 ? -0.868 -8.782 -4.941 1.00 93.44 113 ARG A CA 1
ATOM 875 C C . ARG A 1 113 ? -2.083 -9.399 -4.240 1.00 93.44 113 ARG A C 1
ATOM 877 O O . ARG A 1 113 ? -2.680 -10.340 -4.769 1.00 93.44 113 ARG A O 1
ATOM 884 N N . LEU A 1 114 ? -2.490 -8.799 -3.120 1.00 93.94 114 LEU A N 1
ATOM 885 C CA . LEU A 1 114 ? -3.752 -9.084 -2.426 1.00 93.94 114 LEU A CA 1
ATOM 886 C C . LEU A 1 114 ? -4.953 -8.839 -3.350 1.00 93.94 114 LEU A C 1
ATOM 888 O O . LEU A 1 114 ? -5.015 -7.823 -4.047 1.00 93.94 114 LEU A O 1
ATOM 892 N N . THR A 1 115 ? -5.907 -9.767 -3.353 1.00 93.94 115 THR A N 1
ATOM 893 C CA . THR A 1 115 ? -7.074 -9.727 -4.257 1.00 93.94 115 THR A CA 1
ATOM 894 C C . THR A 1 115 ? -8.406 -9.452 -3.574 1.00 93.94 115 THR A C 1
ATOM 896 O O . THR A 1 115 ? -9.366 -9.086 -4.250 1.00 93.94 115 THR A O 1
ATOM 899 N N . GLU A 1 116 ? -8.462 -9.566 -2.253 1.00 93.75 116 GLU A N 1
ATOM 900 C CA . GLU A 1 116 ? -9.668 -9.400 -1.448 1.00 93.75 116 GLU A CA 1
ATOM 901 C C . GLU A 1 116 ? -9.320 -8.750 -0.100 1.00 93.75 116 GLU A C 1
ATOM 903 O O . GLU A 1 116 ? -8.166 -8.833 0.336 1.00 93.75 116 GLU A O 1
ATOM 908 N N . PRO A 1 117 ? -10.271 -8.058 0.551 1.00 96.00 117 PRO A N 1
ATOM 909 C CA . PRO A 1 117 ? -10.033 -7.494 1.866 1.00 96.00 117 PRO A CA 1
ATOM 910 C C . PRO A 1 117 ? -9.991 -8.597 2.925 1.00 96.00 117 PRO A C 1
ATOM 912 O O . PRO A 1 117 ? -10.725 -9.585 2.874 1.00 96.00 117 PRO A O 1
ATOM 915 N N . LEU A 1 118 ? -9.122 -8.398 3.911 1.00 95.88 118 LEU A N 1
ATOM 916 C CA . LEU A 1 118 ? -8.855 -9.353 4.975 1.00 95.88 118 LEU A CA 1
ATOM 917 C C . LEU A 1 118 ? -8.979 -8.664 6.335 1.00 95.88 118 LEU A C 1
ATOM 919 O O . LEU A 1 118 ? -8.664 -7.483 6.482 1.00 95.88 118 LEU A O 1
ATOM 923 N N . ALA A 1 119 ? -9.398 -9.420 7.339 1.00 96.62 119 ALA A N 1
ATOM 924 C CA . ALA A 1 119 ? -9.436 -9.010 8.730 1.00 96.62 119 ALA A CA 1
ATOM 925 C C . ALA A 1 119 ? -8.566 -9.952 9.561 1.00 96.62 119 ALA A C 1
ATOM 927 O O . ALA A 1 119 ? -8.668 -11.169 9.436 1.00 96.62 119 ALA A O 1
ATOM 928 N N . TYR A 1 120 ? -7.715 -9.392 10.417 1.00 96.62 120 TYR A N 1
ATOM 929 C CA . TYR A 1 120 ? -6.947 -10.196 11.359 1.00 96.62 120 TYR A CA 1
ATOM 930 C C . TYR A 1 120 ? -7.868 -10.801 12.426 1.00 96.62 120 TYR A C 1
ATOM 932 O O . TYR A 1 120 ? -8.660 -10.081 13.047 1.00 96.62 120 TYR A O 1
ATOM 940 N N . ASP A 1 121 ? -7.734 -12.108 12.635 1.00 97.19 121 ASP A N 1
ATOM 941 C CA . ASP A 1 121 ? -8.354 -12.871 13.706 1.00 97.19 121 ASP A CA 1
ATOM 942 C C . ASP A 1 121 ? -7.291 -13.326 14.711 1.00 97.19 121 ASP A C 1
ATOM 944 O O . ASP A 1 121 ? -6.444 -14.174 14.426 1.00 97.19 121 ASP A O 1
ATOM 948 N N . ALA A 1 122 ? -7.356 -12.759 15.915 1.00 97.19 122 ALA A N 1
ATOM 949 C CA . ALA A 1 122 ? -6.382 -13.024 16.967 1.00 97.19 122 ALA A CA 1
ATOM 950 C C . ALA A 1 122 ? -6.497 -14.438 17.558 1.00 97.19 122 ALA A C 1
ATOM 952 O O . ALA A 1 122 ? -5.517 -14.947 18.091 1.00 97.19 122 ALA A O 1
ATOM 953 N N . ALA A 1 123 ? -7.673 -15.073 17.480 1.00 97.38 123 ALA A N 1
ATOM 954 C CA . ALA A 1 123 ? -7.877 -16.416 18.019 1.00 97.38 123 ALA A CA 1
ATOM 955 C C . ALA A 1 123 ? -7.136 -17.483 17.199 1.00 97.38 123 ALA A C 1
ATOM 957 O O . ALA A 1 123 ? -6.615 -18.443 17.764 1.00 97.38 123 ALA A O 1
ATOM 958 N N . SER A 1 124 ? -7.079 -17.308 15.877 1.00 96.50 124 SER A N 1
ATOM 959 C CA . SER A 1 124 ? -6.390 -18.219 14.959 1.00 96.50 124 SER A CA 1
ATOM 960 C C . SER A 1 124 ? -5.008 -17.743 14.497 1.00 96.50 124 SER A C 1
ATOM 962 O O . SER A 1 124 ? -4.333 -18.506 13.804 1.00 96.50 124 SER A O 1
ATOM 964 N N . ASP A 1 125 ? -4.582 -16.530 14.877 1.00 98.06 125 ASP A N 1
ATOM 965 C CA . ASP A 1 125 ? -3.366 -15.854 14.385 1.00 98.06 125 ASP A CA 1
ATOM 966 C C . ASP A 1 125 ? -3.334 -15.756 12.847 1.00 98.06 125 ASP A C 1
ATOM 968 O O . ASP A 1 125 ? -2.315 -15.998 12.198 1.00 98.06 125 ASP A O 1
ATOM 972 N N . ARG A 1 126 ? -4.478 -15.468 12.215 1.00 97.69 126 ARG A N 1
ATOM 973 C CA . ARG A 1 126 ? -4.609 -15.490 10.747 1.00 97.69 126 ARG A CA 1
ATOM 974 C C . ARG A 1 126 ? -5.412 -14.321 10.214 1.00 97.69 126 ARG A C 1
ATOM 976 O O . ARG A 1 126 ? -6.265 -13.752 10.887 1.00 97.69 126 ARG A O 1
ATOM 983 N N . TYR A 1 127 ? -5.154 -13.989 8.956 1.00 97.12 127 TYR A N 1
ATOM 984 C CA . TYR A 1 127 ? -6.016 -13.105 8.183 1.00 97.12 127 TYR A CA 1
ATOM 985 C C . TYR A 1 127 ? -7.165 -13.907 7.568 1.00 97.12 127 TYR A C 1
ATOM 987 O O . TYR A 1 127 ? -6.936 -14.886 6.860 1.00 97.12 127 TYR A O 1
ATOM 995 N N . LEU A 1 128 ? -8.397 -13.475 7.823 1.00 96.56 128 LEU A N 1
ATOM 996 C CA . LEU A 1 128 ? -9.613 -14.075 7.285 1.00 96.56 128 LEU A CA 1
ATOM 997 C C . LEU A 1 128 ? -10.258 -13.143 6.253 1.00 96.56 128 LEU A C 1
ATOM 999 O O . LEU A 1 128 ? -10.253 -11.926 6.458 1.00 96.56 128 LEU A O 1
ATOM 1003 N N . PRO A 1 129 ? -10.830 -13.674 5.160 1.00 96.75 129 PRO A N 1
ATOM 1004 C CA . PRO A 1 129 ? -11.559 -12.864 4.193 1.00 96.75 129 PRO A CA 1
ATOM 1005 C C . PRO A 1 129 ? -12.776 -12.200 4.829 1.00 96.75 129 PRO A C 1
ATOM 1007 O O . PRO A 1 129 ? -13.479 -12.789 5.651 1.00 96.75 129 PRO A O 1
ATOM 1010 N N . ILE A 1 130 ? -13.020 -10.957 4.431 1.00 97.38 130 ILE A N 1
ATOM 1011 C CA . ILE A 1 130 ? -14.168 -10.157 4.854 1.00 97.38 130 ILE A CA 1
ATOM 1012 C C . ILE A 1 130 ? -14.816 -9.528 3.617 1.00 97.38 130 ILE A C 1
ATOM 1014 O O . ILE A 1 130 ? -14.156 -9.337 2.600 1.00 97.38 130 ILE A O 1
ATOM 1018 N N . ALA A 1 131 ? -16.108 -9.201 3.658 1.00 97.00 131 ALA A N 1
ATOM 1019 C CA . ALA A 1 131 ? -16.723 -8.442 2.572 1.00 97.00 131 ALA A CA 1
ATOM 1020 C C . ALA A 1 131 ? -16.266 -6.972 2.603 1.00 97.00 131 ALA A C 1
ATOM 1022 O O . ALA A 1 131 ? -16.015 -6.403 3.666 1.00 97.00 131 ALA A O 1
ATOM 1023 N N . TRP A 1 132 ? -16.228 -6.310 1.442 1.00 97.12 132 TRP A N 1
ATOM 1024 C CA . TRP A 1 132 ? -15.928 -4.872 1.368 1.00 97.12 132 TRP A CA 1
ATOM 1025 C C . TRP A 1 132 ? -16.875 -4.026 2.230 1.00 97.12 132 TRP A C 1
ATOM 1027 O O . TRP A 1 132 ? -16.419 -3.118 2.921 1.00 97.12 132 TRP A O 1
ATOM 1037 N N . SER A 1 133 ? -18.175 -4.342 2.232 1.00 98.06 133 SER A N 1
ATOM 1038 C CA . SER A 1 133 ? -19.172 -3.664 3.074 1.00 98.06 133 SER A CA 1
ATOM 1039 C C . SER A 1 133 ? -18.815 -3.731 4.555 1.00 98.06 133 SER A C 1
ATOM 1041 O O . SER A 1 133 ? -18.905 -2.727 5.259 1.00 98.06 133 SER A O 1
ATOM 1043 N N . ASP A 1 134 ? -18.360 -4.894 5.008 1.00 98.00 134 ASP A N 1
ATOM 1044 C CA . ASP A 1 134 ? -18.074 -5.155 6.413 1.00 98.00 134 ASP A CA 1
ATOM 1045 C C . ASP A 1 134 ? -16.740 -4.522 6.817 1.00 98.00 134 ASP A C 1
ATOM 1047 O O . ASP A 1 134 ? -16.624 -3.968 7.909 1.00 98.00 134 ASP A O 1
ATOM 1051 N N . ALA A 1 135 ? -15.755 -4.506 5.911 1.00 97.38 135 ALA A N 1
ATOM 1052 C CA . ALA A 1 135 ? -14.517 -3.756 6.094 1.00 97.38 135 ALA A CA 1
ATOM 1053 C C . ALA A 1 135 ? -14.800 -2.252 6.271 1.00 97.38 135 ALA A C 1
ATOM 1055 O O . ALA A 1 135 ? -14.330 -1.645 7.236 1.00 97.38 135 ALA A O 1
ATOM 1056 N N . TYR A 1 136 ? -15.626 -1.658 5.399 1.00 97.19 136 TYR A N 1
ATOM 1057 C CA . TYR A 1 136 ? -16.023 -0.252 5.526 1.00 97.19 136 TYR A CA 1
ATOM 1058 C C . TYR A 1 136 ? -16.817 0.015 6.805 1.00 97.19 136 TYR A C 1
ATOM 1060 O O . TYR A 1 136 ? -16.537 0.990 7.503 1.00 97.19 136 TYR A O 1
ATOM 1068 N N . ALA A 1 137 ? -17.777 -0.850 7.144 1.00 98.19 137 ALA A N 1
ATOM 1069 C CA . ALA A 1 137 ? -18.573 -0.716 8.359 1.00 98.19 137 ALA A CA 1
ATOM 1070 C C . ALA A 1 137 ? -17.699 -0.790 9.619 1.00 98.19 137 ALA A C 1
ATOM 1072 O O . ALA A 1 137 ? -17.871 0.017 10.531 1.00 98.19 137 ALA A O 1
ATOM 1073 N N . ARG A 1 138 ? -16.720 -1.702 9.647 1.00 97.50 138 ARG A N 1
ATOM 1074 C CA . ARG A 1 138 ? -15.770 -1.844 10.755 1.00 97.50 138 ARG A CA 1
ATOM 1075 C C . ARG A 1 138 ? -14.900 -0.601 10.918 1.00 97.50 138 ARG A C 1
ATOM 1077 O O . ARG A 1 138 ? -14.816 -0.071 12.024 1.00 97.50 138 ARG A O 1
ATOM 1084 N N . ILE A 1 139 ? -14.304 -0.099 9.832 1.00 96.62 139 ILE A N 1
ATOM 1085 C CA . ILE A 1 139 ? -13.500 1.137 9.854 1.00 96.62 139 ILE A CA 1
ATOM 1086 C C . ILE A 1 139 ? -14.354 2.316 10.336 1.00 96.62 139 ILE A C 1
ATOM 1088 O O . ILE A 1 139 ? -13.957 3.036 11.251 1.00 96.62 139 ILE A O 1
ATOM 1092 N N . ALA A 1 140 ? -15.554 2.485 9.775 1.00 97.31 140 ALA A N 1
ATOM 1093 C CA . ALA A 1 140 ? -16.470 3.551 10.169 1.00 97.31 140 ALA A CA 1
ATOM 1094 C C . ALA A 1 140 ? -16.907 3.434 11.638 1.00 97.31 140 ALA A C 1
ATOM 1096 O O . ALA A 1 140 ? -17.033 4.451 12.315 1.00 97.31 140 ALA A O 1
ATOM 1097 N N . GLY A 1 141 ? -17.125 2.213 12.135 1.00 98.12 141 GLY A N 1
ATOM 1098 C CA . GLY A 1 141 ? -17.451 1.944 13.533 1.00 98.12 141 GLY A CA 1
ATOM 1099 C C . GLY A 1 141 ? -16.341 2.395 14.479 1.00 98.12 141 GLY A C 1
ATOM 1100 O O . GLY A 1 141 ? -16.619 3.114 15.434 1.00 98.12 141 GLY A O 1
ATOM 1101 N N . HIS A 1 142 ? -15.084 2.053 14.176 1.00 97.50 142 HIS A N 1
ATOM 1102 C CA . HIS A 1 142 ? -13.936 2.501 14.968 1.00 97.50 142 HIS A CA 1
ATOM 1103 C C . HIS A 1 142 ? -13.780 4.023 14.956 1.00 97.50 142 HIS A C 1
ATOM 1105 O O . HIS A 1 142 ? -13.606 4.613 16.016 1.00 97.50 142 HIS A O 1
ATOM 1111 N N . LEU A 1 143 ? -13.899 4.662 13.788 1.00 97.44 143 LEU A N 1
ATOM 1112 C CA . LEU A 1 143 ? -13.800 6.120 13.679 1.00 97.44 143 LEU A CA 1
ATOM 1113 C C . LEU A 1 143 ? -14.914 6.832 14.464 1.00 97.44 143 LEU A C 1
ATOM 1115 O O . LEU A 1 143 ? -14.640 7.751 15.221 1.00 97.44 143 LEU A O 1
ATOM 1119 N N . LYS A 1 144 ? -16.169 6.382 14.353 1.00 97.19 144 LYS A N 1
ATOM 1120 C CA . LYS A 1 144 ? -17.302 6.982 15.085 1.00 97.19 144 LYS A CA 1
ATOM 1121 C C . LYS A 1 144 ? -17.240 6.771 16.598 1.00 97.19 144 LYS A C 1
ATOM 1123 O O . LYS A 1 144 ? -17.871 7.525 17.330 1.00 97.19 144 LYS A O 1
ATOM 1128 N N . ALA A 1 145 ? -16.541 5.735 17.056 1.00 98.12 145 ALA A N 1
ATOM 1129 C CA . ALA A 1 145 ? -16.387 5.437 18.475 1.00 98.12 145 ALA A CA 1
ATOM 1130 C C . ALA A 1 145 ? -15.313 6.300 19.160 1.00 98.12 145 ALA A C 1
ATOM 1132 O O . ALA A 1 145 ? -15.236 6.295 20.389 1.00 98.12 145 ALA A O 1
ATOM 1133 N N . LEU A 1 146 ? -14.481 7.021 18.397 1.00 97.88 146 LEU A N 1
ATOM 1134 C CA . LEU A 1 146 ? -13.465 7.899 18.968 1.00 97.88 146 LEU A CA 1
ATOM 1135 C C . LEU A 1 146 ? -14.125 9.094 19.684 1.00 97.88 146 LEU A C 1
ATOM 1137 O O . LEU A 1 146 ? -14.947 9.781 19.076 1.00 97.88 146 LEU A O 1
ATOM 1141 N N . PRO A 1 147 ? -13.755 9.387 20.947 1.00 97.56 147 PRO A N 1
ATOM 1142 C CA . PRO A 1 147 ? -14.303 10.525 21.692 1.00 97.56 147 PRO A CA 1
ATOM 1143 C C . PRO A 1 147 ? -13.980 11.899 21.086 1.00 97.56 147 PRO A C 1
ATOM 1145 O O . PRO A 1 147 ? -14.719 12.854 21.305 1.00 97.56 147 PRO A O 1
ATOM 1148 N N . ASP A 1 148 ? -12.868 12.004 20.355 1.00 97.56 148 ASP A N 1
ATOM 1149 C CA . ASP A 1 148 ? -12.402 13.222 19.688 1.00 97.56 148 ASP A CA 1
ATOM 1150 C C . ASP A 1 148 ? -11.787 12.838 18.328 1.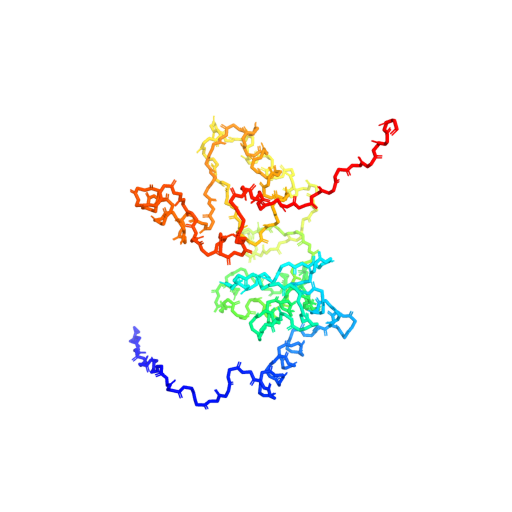00 97.56 148 ASP A C 1
ATOM 1152 O O . ASP A 1 148 ? -10.961 11.914 18.280 1.00 97.56 148 ASP A O 1
ATOM 1156 N N . PRO A 1 149 ? -12.138 13.518 17.218 1.00 96.88 149 PRO A N 1
ATOM 1157 C CA . PRO A 1 149 ? -11.569 13.233 15.901 1.00 96.88 149 PRO A CA 1
ATOM 1158 C C . PRO A 1 149 ? -10.035 13.343 15.849 1.00 96.88 149 PRO A C 1
ATOM 1160 O O . PRO A 1 149 ? -9.405 12.665 15.040 1.00 96.88 149 PRO A O 1
ATOM 1163 N N . ASN A 1 150 ? -9.407 14.120 16.733 1.00 97.00 150 ASN A N 1
ATOM 1164 C CA . ASN A 1 150 ? -7.950 14.244 16.829 1.00 97.00 150 ASN A CA 1
ATOM 1165 C C . ASN A 1 150 ? -7.256 13.022 17.451 1.00 97.00 150 ASN A C 1
ATOM 1167 O O . ASN A 1 150 ? -6.031 12.996 17.543 1.00 97.00 150 ASN A O 1
ATOM 1171 N N . GLN A 1 151 ? -7.998 11.991 17.858 1.00 96.88 151 GLN A N 1
ATOM 1172 C CA . GLN A 1 151 ? -7.414 10.696 18.223 1.00 96.88 151 GLN A CA 1
ATOM 1173 C C . GLN A 1 151 ? -7.166 9.792 17.006 1.00 96.88 151 GLN A C 1
ATOM 1175 O O . GLN A 1 151 ? -6.517 8.756 17.134 1.00 96.88 151 GLN A O 1
ATOM 1180 N N . ALA A 1 152 ? -7.649 10.178 15.821 1.00 96.50 152 ALA A N 1
ATOM 1181 C CA . ALA A 1 152 ? -7.308 9.521 14.567 1.00 96.50 152 ALA A CA 1
ATOM 1182 C C . ALA A 1 152 ? -6.091 10.190 13.908 1.00 96.50 152 ALA A C 1
ATOM 1184 O O . ALA A 1 152 ? -5.898 11.403 14.004 1.00 96.50 152 ALA A O 1
ATOM 1185 N N . SER A 1 153 ? -5.294 9.390 13.198 1.00 94.94 153 SER A N 1
ATOM 1186 C CA . SER A 1 153 ? -4.215 9.854 12.325 1.00 94.94 153 SER A CA 1
ATOM 1187 C C . SER A 1 153 ? -4.367 9.200 10.959 1.00 94.94 153 SER A C 1
ATOM 1189 O O . SER A 1 153 ? -4.541 7.983 10.866 1.00 94.94 153 SER A O 1
ATOM 1191 N N . PHE A 1 154 ? -4.323 10.007 9.905 1.00 94.81 154 PHE A N 1
ATOM 1192 C CA . PHE A 1 154 ? -4.562 9.565 8.536 1.00 94.81 154 PHE A CA 1
ATOM 1193 C C . PHE A 1 154 ? -3.302 9.766 7.705 1.00 94.81 154 PHE A C 1
ATOM 1195 O O . PHE A 1 154 ? -2.984 10.884 7.311 1.00 94.81 154 PHE A O 1
ATOM 1202 N N . TYR A 1 155 ? -2.585 8.674 7.447 1.00 92.88 155 TYR A N 1
ATOM 1203 C CA . TYR A 1 155 ? -1.348 8.709 6.677 1.00 92.88 155 TYR A CA 1
ATOM 1204 C C . TYR A 1 155 ? -1.609 8.570 5.175 1.00 92.88 155 TYR A C 1
ATOM 1206 O O . TYR A 1 155 ? -2.309 7.644 4.760 1.00 92.88 155 TYR A O 1
ATOM 1214 N N . VAL A 1 156 ? -1.023 9.445 4.351 1.00 89.50 156 VAL A N 1
ATOM 1215 C CA . VAL A 1 156 ? -1.092 9.340 2.883 1.00 89.50 156 VAL A CA 1
ATOM 1216 C C . VAL A 1 156 ? 0.280 9.070 2.264 1.00 89.50 156 VAL A C 1
ATOM 1218 O O . VAL A 1 156 ? 1.295 9.664 2.627 1.00 89.50 156 VAL A O 1
ATOM 1221 N N . SER A 1 157 ? 0.302 8.154 1.295 1.00 86.94 157 SER A N 1
ATOM 1222 C CA . SER A 1 157 ? 1.496 7.827 0.516 1.00 86.94 157 SER A CA 1
ATOM 1223 C C . SER A 1 157 ? 1.659 8.784 -0.662 1.00 86.94 157 SER A C 1
ATOM 1225 O O . SER A 1 157 ? 0.697 9.022 -1.392 1.00 86.94 157 SER A O 1
ATOM 1227 N N . GLY A 1 158 ? 2.885 9.238 -0.929 1.00 82.44 158 GLY A N 1
ATOM 1228 C CA . GLY A 1 158 ? 3.237 10.040 -2.110 1.00 82.44 158 GLY A CA 1
ATOM 1229 C C . GLY A 1 158 ? 3.119 9.288 -3.439 1.00 82.44 158 GLY A C 1
ATOM 1230 O O . GLY A 1 158 ? 3.242 9.890 -4.497 1.00 82.44 158 GLY A O 1
ATOM 1231 N N . ARG A 1 159 ? 2.852 7.975 -3.397 1.00 82.75 159 ARG A N 1
ATOM 1232 C CA . ARG A 1 159 ? 2.479 7.164 -4.570 1.00 82.75 159 ARG A CA 1
ATOM 1233 C C . ARG A 1 159 ? 1.008 7.325 -4.965 1.00 82.75 159 ARG A C 1
ATOM 1235 O O . ARG A 1 159 ? 0.610 6.867 -6.031 1.00 82.75 159 ARG A O 1
ATOM 1242 N N . THR A 1 160 ? 0.195 7.916 -4.094 1.00 85.31 160 THR A N 1
ATOM 1243 C CA . THR A 1 160 ? -1.232 8.156 -4.330 1.00 85.31 160 THR A CA 1
ATOM 1244 C C . THR A 1 160 ? -1.406 9.255 -5.377 1.00 85.31 160 THR A C 1
ATOM 1246 O O . THR A 1 160 ? -0.676 10.243 -5.349 1.00 85.31 160 THR A O 1
ATOM 1249 N N . SER A 1 161 ? -2.384 9.121 -6.280 1.00 85.62 161 SER A N 1
ATOM 1250 C CA . SER A 1 161 ? -2.671 10.183 -7.253 1.00 85.62 161 SER A CA 1
ATOM 1251 C C . SER A 1 161 ? -3.134 11.470 -6.565 1.00 85.62 161 SER A C 1
ATOM 1253 O O . SER A 1 161 ? -3.739 11.426 -5.489 1.00 85.62 161 SER A O 1
ATOM 1255 N N . ASN A 1 162 ? -2.909 12.619 -7.206 1.00 86.19 162 ASN A N 1
ATOM 1256 C CA . ASN A 1 162 ? -3.317 13.918 -6.664 1.00 86.19 162 ASN A CA 1
ATOM 1257 C C . ASN A 1 162 ? -4.832 13.996 -6.426 1.00 86.19 162 ASN A C 1
ATOM 1259 O O . ASN A 1 162 ? -5.272 14.564 -5.431 1.00 86.19 162 ASN A O 1
ATOM 1263 N N . GLU A 1 163 ? -5.636 13.391 -7.299 1.00 91.06 163 GLU A N 1
ATOM 1264 C CA . GLU A 1 163 ? -7.097 13.353 -7.191 1.00 91.06 163 GLU A CA 1
ATOM 1265 C C . GLU A 1 163 ? -7.535 12.534 -5.976 1.00 91.06 163 GLU A C 1
ATOM 1267 O O . GLU A 1 163 ? -8.381 12.969 -5.193 1.00 91.06 163 GLU A O 1
ATOM 1272 N N . THR A 1 164 ? -6.923 11.364 -5.781 1.00 92.12 164 THR A N 1
ATOM 1273 C CA . THR A 1 164 ? -7.230 10.496 -4.639 1.00 92.12 164 THR A CA 1
ATOM 1274 C C . THR A 1 164 ? -6.768 11.148 -3.339 1.00 92.12 164 THR A C 1
ATOM 1276 O O . THR A 1 164 ? -7.517 11.167 -2.364 1.00 92.12 164 THR A O 1
ATOM 1279 N N . ALA A 1 165 ? -5.578 11.756 -3.330 1.00 91.25 165 ALA A N 1
ATOM 1280 C CA . ALA A 1 165 ? -5.067 12.503 -2.187 1.00 91.25 165 ALA A CA 1
ATOM 1281 C C . ALA A 1 165 ? -5.967 13.703 -1.844 1.00 91.25 165 ALA A C 1
ATOM 1283 O O . ALA A 1 165 ? -6.253 13.942 -0.670 1.00 91.25 165 ALA A O 1
ATOM 1284 N N . PHE A 1 166 ? -6.480 14.416 -2.856 1.00 92.94 166 PHE A N 1
ATOM 1285 C CA . PHE A 1 166 ? -7.424 15.517 -2.675 1.00 92.94 166 PHE A CA 1
ATOM 1286 C C . PHE A 1 166 ? -8.742 15.052 -2.043 1.00 92.94 166 PHE A C 1
ATOM 1288 O O . PHE A 1 166 ? -9.215 15.676 -1.093 1.00 92.94 166 PHE A O 1
ATOM 1295 N N . LEU A 1 167 ? -9.328 13.952 -2.522 1.00 96.31 167 LEU A N 1
ATOM 1296 C CA . LEU A 1 167 ? -10.551 13.401 -1.933 1.00 96.31 167 LEU A CA 1
ATOM 1297 C C . LEU A 1 167 ? -10.315 12.891 -0.507 1.00 96.31 167 LEU A C 1
ATOM 1299 O O . LEU A 1 167 ? -11.131 13.138 0.381 1.00 96.31 167 LEU A O 1
ATOM 1303 N N . PHE A 1 168 ? -9.180 12.231 -0.268 1.00 94.62 168 PHE A N 1
ATOM 1304 C CA . PHE A 1 168 ? -8.830 11.702 1.045 1.00 94.62 168 PHE A CA 1
ATOM 1305 C C . PHE A 1 168 ? -8.659 12.821 2.079 1.00 94.62 168 PHE A C 1
ATOM 1307 O O . PHE A 1 168 ? -9.236 12.746 3.162 1.00 94.62 168 PHE A O 1
ATOM 1314 N N . GLN A 1 169 ? -7.967 13.913 1.736 1.00 94.56 169 GLN A N 1
ATOM 1315 C CA . GLN A 1 169 ? -7.821 15.039 2.661 1.00 94.56 169 GLN A CA 1
ATOM 1316 C C . GLN A 1 169 ? -9.148 15.767 2.935 1.00 94.56 169 GLN A C 1
ATOM 1318 O O . GLN A 1 169 ? -9.362 16.218 4.061 1.00 94.56 169 GLN A O 1
ATOM 1323 N N . LEU A 1 170 ? -10.059 15.854 1.948 1.00 96.38 170 LEU A N 1
ATOM 1324 C CA . LEU A 1 170 ? -11.397 16.415 2.173 1.00 96.38 170 LEU A CA 1
ATOM 1325 C C . LEU A 1 170 ? -12.165 15.558 3.176 1.00 96.38 170 LEU A C 1
ATOM 1327 O O . LEU A 1 170 ? -12.751 16.093 4.113 1.00 96.38 170 LEU A O 1
ATOM 1331 N N . PHE A 1 171 ? -12.133 14.236 3.000 1.00 96.12 171 PHE A N 1
ATOM 1332 C CA . PHE A 1 171 ? -12.757 13.296 3.925 1.00 96.12 171 PHE A CA 1
ATOM 1333 C C . PHE A 1 171 ? -12.242 13.479 5.358 1.00 96.12 171 PHE A C 1
ATOM 1335 O O . PHE A 1 171 ? -13.048 13.624 6.273 1.00 96.12 171 PHE A O 1
ATOM 1342 N N . VAL A 1 172 ? -10.924 13.548 5.558 1.00 95.88 172 VAL A N 1
ATOM 1343 C CA . VAL A 1 172 ? -10.326 13.703 6.896 1.00 95.88 172 VAL A CA 1
ATOM 1344 C C . VAL A 1 172 ? -10.707 15.036 7.547 1.00 95.88 172 VAL A C 1
ATOM 1346 O O . VAL A 1 172 ? -11.033 15.084 8.735 1.00 95.88 172 VAL A O 1
ATOM 1349 N N . ARG A 1 173 ? -10.749 16.120 6.765 1.00 96.12 173 ARG A N 1
ATOM 1350 C CA . ARG A 1 173 ? -11.197 17.429 7.259 1.00 96.12 173 ARG A CA 1
ATOM 1351 C C . ARG A 1 173 ? -12.684 17.443 7.602 1.00 96.12 173 ARG A C 1
ATOM 1353 O O . ARG A 1 173 ? -13.055 18.032 8.611 1.00 96.12 173 ARG A O 1
ATOM 1360 N N . MET A 1 174 ? -13.522 16.759 6.820 1.00 96.44 174 MET A N 1
ATOM 1361 C CA . MET A 1 174 ? -14.944 16.566 7.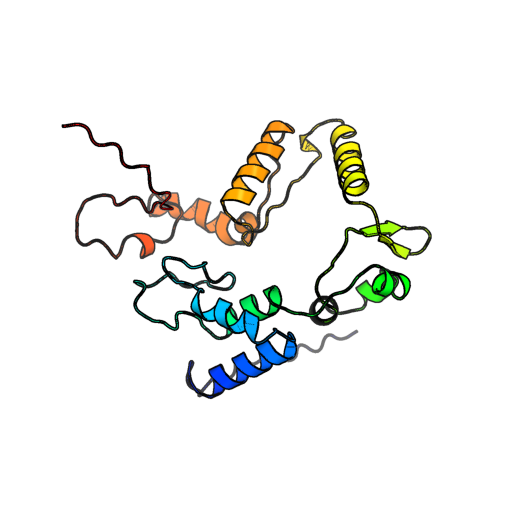141 1.00 96.44 174 MET A CA 1
ATOM 1362 C C . MET A 1 174 ? -15.152 15.672 8.368 1.00 96.44 174 MET A C 1
ATOM 1364 O O . MET A 1 174 ? -16.103 15.883 9.114 1.00 96.44 174 MET A O 1
ATOM 1368 N N . TYR A 1 175 ? -14.263 14.703 8.598 1.00 96.88 175 TYR A N 1
ATOM 1369 C CA . TYR A 1 175 ? -14.247 13.901 9.821 1.00 96.88 175 TYR A CA 1
ATOM 1370 C C . TYR A 1 175 ? -13.926 14.749 11.068 1.00 96.88 175 TYR A C 1
ATOM 1372 O O . TYR A 1 175 ? -14.360 14.410 12.165 1.00 96.88 175 TYR A O 1
ATOM 1380 N N . GLY A 1 176 ? -13.243 15.887 10.898 1.00 97.12 176 GLY A N 1
ATOM 1381 C CA . GLY A 1 176 ? -13.076 16.902 11.942 1.00 97.12 176 GLY A CA 1
ATOM 1382 C C . GLY A 1 176 ? -11.661 17.023 12.504 1.00 97.12 176 GLY A C 1
ATOM 1383 O O . GLY A 1 176 ? -11.489 17.599 13.575 1.00 97.12 176 GLY A O 1
ATOM 1384 N N . THR A 1 177 ? -10.642 16.507 11.809 1.00 96.44 177 THR A N 1
ATOM 1385 C CA . THR A 1 177 ? -9.237 16.641 12.228 1.00 96.44 177 THR A CA 1
ATOM 1386 C C . THR A 1 177 ? -8.333 17.154 11.105 1.00 96.44 177 THR A C 1
ATOM 1388 O O . THR A 1 177 ? -8.662 17.075 9.922 1.00 96.44 177 THR A O 1
ATOM 1391 N N . ASN A 1 178 ? -7.168 17.681 11.491 1.00 94.75 178 ASN A N 1
ATOM 1392 C CA . ASN A 1 178 ? -6.045 17.972 10.596 1.00 94.75 178 ASN A CA 1
ATOM 1393 C C . ASN A 1 178 ? -4.840 17.042 10.847 1.00 94.75 178 ASN A C 1
ATOM 1395 O O . ASN A 1 178 ? -3.760 17.303 10.319 1.00 94.75 178 ASN A O 1
ATOM 1399 N N . ASN A 1 179 ? -5.007 15.966 11.626 1.00 93.75 179 ASN A N 1
ATOM 1400 C CA . ASN A 1 179 ? -3.966 14.965 11.873 1.00 93.75 179 ASN A CA 1
ATOM 1401 C C . ASN A 1 179 ? -3.732 14.101 10.628 1.00 93.75 179 ASN A C 1
ATOM 1403 O O . ASN A 1 179 ? -4.259 12.996 10.487 1.00 93.75 179 ASN A O 1
ATOM 1407 N N . PHE A 1 180 ? -2.951 14.655 9.707 1.00 87.62 180 PHE A N 1
ATOM 1408 C CA . PHE A 1 180 ? -2.745 14.122 8.369 1.00 87.62 180 PHE A CA 1
ATOM 1409 C C . PHE A 1 180 ? -1.249 14.103 8.021 1.00 87.62 180 PHE A C 1
ATOM 1411 O O . PHE A 1 180 ? -0.800 14.923 7.219 1.00 87.62 180 PHE A O 1
ATOM 1418 N N . PRO A 1 181 ? -0.445 13.246 8.680 1.00 88.12 181 PRO A N 1
ATOM 1419 C CA . PRO A 1 181 ? 0.951 13.082 8.303 1.00 88.12 181 PRO A CA 1
ATOM 1420 C C . PRO A 1 181 ? 1.051 12.439 6.917 1.00 88.12 181 PRO A C 1
ATOM 1422 O O . PRO A 1 181 ? 0.262 11.569 6.559 1.00 88.12 181 PRO A O 1
ATOM 1425 N N . ASP A 1 182 ? 2.058 12.809 6.143 1.00 87.94 182 ASP A N 1
ATOM 1426 C CA . ASP A 1 182 ? 2.330 12.201 4.847 1.00 87.94 182 ASP A CA 1
ATOM 1427 C C . ASP A 1 182 ? 3.816 11.854 4.691 1.00 87.94 182 ASP A C 1
ATOM 1429 O O . ASP A 1 182 ? 4.661 12.246 5.498 1.00 87.94 182 ASP A O 1
ATOM 1433 N N . CYS A 1 183 ? 4.169 11.070 3.669 1.00 85.00 183 CYS A N 1
ATOM 1434 C CA . CYS A 1 183 ? 5.564 10.668 3.453 1.00 85.00 183 CYS A CA 1
ATOM 1435 C C . CYS A 1 183 ? 6.523 11.862 3.271 1.00 85.00 183 CYS A C 1
ATOM 1437 O O . CYS A 1 183 ? 7.713 11.755 3.574 1.00 85.00 183 CYS A O 1
ATOM 1439 N N . SER A 1 184 ? 6.022 13.010 2.810 1.00 83.00 184 SER A N 1
ATOM 1440 C CA . SER A 1 184 ? 6.795 14.239 2.658 1.00 83.00 184 SER A CA 1
ATOM 1441 C C . SER A 1 184 ? 7.188 14.865 3.998 1.00 83.00 184 SER A C 1
ATOM 1443 O O . SER A 1 184 ? 8.209 15.552 4.036 1.00 83.00 184 SER A O 1
ATOM 1445 N N . ASN A 1 185 ? 6.497 14.569 5.109 1.00 84.62 185 ASN A N 1
ATOM 1446 C CA . ASN A 1 185 ? 6.951 14.997 6.436 1.00 84.62 185 ASN A CA 1
ATOM 1447 C C . ASN A 1 185 ? 8.359 14.465 6.743 1.00 84.62 185 ASN A C 1
ATOM 1449 O O . ASN A 1 185 ? 9.212 15.190 7.245 1.00 84.62 185 ASN A O 1
ATOM 1453 N N . LEU A 1 186 ? 8.641 13.214 6.365 1.00 83.06 186 LEU A N 1
ATOM 1454 C CA . LEU A 1 186 ? 9.961 12.613 6.561 1.00 83.06 186 LEU A CA 1
ATOM 1455 C C . LEU A 1 186 ? 10.983 13.090 5.519 1.00 83.06 186 LEU A C 1
ATOM 1457 O O . LEU A 1 186 ? 12.140 13.330 5.858 1.00 83.06 186 LEU A O 1
ATOM 1461 N N . CYS A 1 187 ? 10.576 13.224 4.252 1.00 82.81 187 CYS A N 1
ATOM 1462 C CA . CYS A 1 187 ? 11.518 13.437 3.145 1.00 82.81 187 CYS A CA 1
ATOM 1463 C C . CYS A 1 187 ? 11.710 14.907 2.729 1.00 82.81 187 CYS A C 1
ATOM 1465 O O . CYS A 1 187 ? 12.751 15.256 2.172 1.00 82.81 187 CYS A O 1
ATOM 1467 N N . HIS A 1 188 ? 10.726 15.774 2.965 1.00 85.81 188 HIS A N 1
ATOM 1468 C CA . HIS A 1 188 ? 10.658 17.119 2.380 1.00 85.81 188 HIS A CA 1
ATOM 1469 C C . HIS A 1 188 ? 10.311 18.239 3.373 1.00 85.81 188 HIS A C 1
ATOM 1471 O O . HIS A 1 188 ? 10.411 19.413 3.002 1.00 85.81 188 HIS A O 1
ATOM 1477 N N . GLU A 1 189 ? 9.958 17.941 4.627 1.00 86.31 189 GLU A N 1
ATOM 1478 C CA . GLU A 1 189 ? 9.584 18.976 5.605 1.00 86.31 189 GLU A CA 1
ATOM 1479 C C . GLU A 1 189 ? 10.740 19.929 5.925 1.00 86.31 189 GLU A C 1
ATOM 1481 O O . GLU A 1 189 ? 10.558 21.148 5.924 1.00 86.31 189 GLU A O 1
ATOM 1486 N N . SER A 1 190 ? 11.953 19.399 6.100 1.00 86.38 190 SER A N 1
ATOM 1487 C CA . SER A 1 190 ? 13.154 20.207 6.358 1.00 86.38 190 SER A CA 1
ATOM 1488 C C . SER A 1 190 ? 13.406 21.232 5.246 1.00 86.38 190 SER A C 1
ATOM 1490 O O . SER A 1 190 ? 13.611 22.419 5.509 1.00 86.38 190 SER A O 1
ATOM 1492 N N . SER A 1 191 ? 13.302 20.794 3.989 1.00 84.38 191 SER A N 1
ATOM 1493 C CA . SER A 1 191 ? 13.440 21.656 2.810 1.00 84.38 191 SER A CA 1
ATOM 1494 C C . SER A 1 191 ? 12.303 22.676 2.722 1.00 84.38 191 SER A C 1
ATOM 1496 O O . SER A 1 191 ? 12.546 23.844 2.423 1.00 84.38 191 SER A O 1
ATOM 1498 N N . SER A 1 192 ? 11.076 22.263 3.051 1.00 83.56 192 SER A N 1
ATOM 1499 C CA . SER A 1 192 ? 9.891 23.127 3.030 1.00 83.56 192 SER A CA 1
ATOM 1500 C C . SER A 1 192 ? 9.950 24.249 4.066 1.00 83.56 192 SER A C 1
ATOM 1502 O O . SER A 1 192 ? 9.375 25.312 3.845 1.00 83.56 192 SER A O 1
ATOM 1504 N N . ARG A 1 193 ? 10.668 24.046 5.177 1.00 85.81 193 ARG A N 1
ATOM 1505 C CA . ARG A 1 193 ? 10.913 25.079 6.195 1.00 85.81 193 ARG A CA 1
ATOM 1506 C C . ARG A 1 193 ? 12.086 25.993 5.841 1.00 85.81 193 ARG A C 1
ATOM 1508 O O . ARG A 1 193 ? 11.976 27.203 6.023 1.00 85.81 193 ARG A O 1
ATOM 1515 N N . ALA A 1 194 ? 13.188 25.435 5.339 1.00 86.38 194 ALA A N 1
ATOM 1516 C CA . ALA A 1 194 ? 14.425 26.183 5.113 1.00 86.38 194 ALA A CA 1
ATOM 1517 C C . ALA A 1 194 ? 14.411 27.013 3.816 1.00 86.38 194 ALA A C 1
ATOM 1519 O O . ALA A 1 194 ? 14.777 28.188 3.823 1.00 86.38 194 ALA A O 1
ATOM 1520 N N . LEU A 1 195 ? 13.964 26.432 2.695 1.00 88.19 195 LEU A N 1
ATOM 1521 C CA . LEU A 1 195 ? 14.062 27.070 1.376 1.00 88.19 195 LEU A CA 1
ATOM 1522 C C . LEU A 1 195 ? 13.268 28.380 1.244 1.00 88.19 195 LEU A C 1
ATOM 1524 O O . LEU A 1 195 ? 13.807 29.317 0.650 1.00 88.19 195 LEU A O 1
ATOM 1528 N N . PRO A 1 196 ? 12.055 28.535 1.814 1.00 88.12 196 PRO A N 1
ATOM 1529 C CA . PRO A 1 196 ? 11.342 29.809 1.747 1.00 88.12 196 PRO A CA 1
ATOM 1530 C C . PRO A 1 196 ? 12.116 30.982 2.353 1.00 88.12 196 PRO A C 1
ATOM 1532 O O . PRO A 1 196 ? 11.998 32.097 1.859 1.00 88.12 196 PRO A O 1
ATOM 1535 N N . GLN A 1 197 ? 12.951 30.749 3.368 1.00 86.25 197 GLN A N 1
ATOM 1536 C CA . GLN A 1 197 ? 13.747 31.814 3.987 1.00 86.25 197 GLN A CA 1
ATOM 1537 C C . GLN A 1 197 ? 14.914 32.269 3.102 1.00 86.25 197 GLN A C 1
ATOM 1539 O O . GLN A 1 197 ? 15.369 33.403 3.216 1.00 86.25 197 GLN A O 1
ATOM 1544 N N . THR A 1 198 ? 15.402 31.401 2.212 1.00 87.19 198 THR A N 1
ATOM 1545 C CA . THR A 1 198 ? 16.559 31.690 1.351 1.00 87.19 198 THR A CA 1
ATOM 1546 C C . THR A 1 198 ? 16.150 32.123 -0.051 1.00 87.19 198 THR A C 1
ATOM 1548 O O . THR A 1 198 ? 16.747 33.028 -0.628 1.00 87.19 198 THR A O 1
ATOM 1551 N N . VAL A 1 199 ? 15.152 31.453 -0.633 1.00 84.94 199 VAL A N 1
ATOM 1552 C CA . VAL A 1 199 ? 14.752 31.648 -2.031 1.00 84.94 199 VAL A CA 1
ATOM 1553 C C . VAL A 1 199 ? 13.285 32.032 -2.201 1.00 84.94 199 VAL A C 1
ATOM 1555 O O . VAL A 1 199 ? 12.863 32.148 -3.341 1.00 84.94 199 VAL A O 1
ATOM 1558 N N . ALA A 1 200 ? 12.543 32.296 -1.118 1.00 80.69 200 ALA A N 1
ATOM 1559 C CA . ALA A 1 200 ? 11.122 32.689 -1.078 1.00 80.69 200 ALA A CA 1
ATOM 1560 C C . ALA A 1 200 ? 10.092 31.594 -1.423 1.00 80.69 200 ALA A C 1
ATOM 1562 O O . ALA A 1 200 ? 8.893 31.813 -1.268 1.00 80.69 200 ALA A O 1
ATOM 1563 N N . TRP A 1 201 ? 10.515 30.404 -1.849 1.00 74.06 201 TRP A N 1
ATOM 1564 C CA . TRP A 1 201 ? 9.615 29.298 -2.198 1.00 74.06 201 TRP A CA 1
ATOM 1565 C C . TRP A 1 201 ? 10.220 27.944 -1.794 1.00 74.06 201 TRP A C 1
ATOM 1567 O O . TRP A 1 201 ? 11.435 27.783 -1.728 1.00 74.06 201 TRP A O 1
ATOM 1577 N N . ALA A 1 202 ? 9.356 26.970 -1.491 1.00 70.94 202 ALA A N 1
ATOM 1578 C CA . ALA A 1 202 ? 9.719 25.670 -0.907 1.00 70.94 202 ALA A CA 1
ATOM 1579 C C . ALA A 1 202 ? 10.078 24.573 -1.930 1.00 70.94 202 ALA A C 1
ATOM 1581 O O . ALA A 1 202 ? 10.346 23.437 -1.545 1.00 70.94 202 ALA A O 1
ATOM 1582 N N . ARG A 1 203 ? 10.039 24.866 -3.236 1.00 59.09 203 ARG A N 1
ATOM 1583 C CA . ARG A 1 203 ? 10.293 23.861 -4.288 1.00 59.09 203 ARG A CA 1
ATOM 1584 C C . ARG A 1 203 ? 11.769 23.927 -4.745 1.00 59.09 203 ARG A C 1
ATOM 1586 O O . ARG A 1 203 ? 12.515 24.773 -4.264 1.00 59.09 203 ARG A O 1
ATOM 1593 N N . PRO A 1 204 ? 12.226 23.086 -5.691 1.00 51.66 204 PRO A N 1
ATOM 1594 C CA . PRO A 1 204 ? 13.527 23.235 -6.376 1.00 51.66 204 PRO A CA 1
ATOM 1595 C C . PRO A 1 204 ? 13.495 24.154 -7.621 1.00 51.66 204 PRO A C 1
ATOM 1597 O O . PRO A 1 204 ? 12.528 24.156 -8.383 1.00 51.66 204 PRO A O 1
ATOM 1600 N N . ARG A 1 205 ? 14.571 24.933 -7.863 1.00 39.94 205 ARG A N 1
ATOM 1601 C CA . ARG A 1 205 ? 14.572 26.095 -8.801 1.00 39.94 205 ARG A CA 1
ATOM 1602 C C . ARG A 1 205 ? 14.552 25.639 -10.260 1.00 39.94 205 ARG A C 1
ATOM 1604 O O . ARG A 1 205 ? 14.272 26.410 -11.170 1.00 39.94 205 ARG A O 1
ATOM 1611 N N . TRP A 1 206 ? 14.818 24.354 -10.455 1.00 32.75 206 TRP A N 1
ATOM 1612 C CA . TRP A 1 206 ? 14.844 23.648 -11.724 1.00 32.75 206 TRP A CA 1
ATOM 1613 C C . TRP A 1 206 ? 13.494 23.629 -12.448 1.00 32.75 206 TRP A C 1
ATOM 1615 O O . TRP A 1 206 ? 13.496 23.560 -13.668 1.00 32.75 206 TRP A O 1
ATOM 1625 N N . CYS A 1 207 ? 12.371 23.822 -11.743 1.00 35.06 207 CYS A N 1
ATOM 1626 C CA . CYS A 1 207 ? 11.047 23.962 -12.368 1.00 35.06 207 CYS A CA 1
ATOM 1627 C C . CYS A 1 207 ? 10.874 25.242 -13.214 1.00 35.06 207 CYS A C 1
ATOM 1629 O O . CYS A 1 207 ? 9.885 25.364 -13.924 1.00 35.06 207 CYS A O 1
ATOM 1631 N N . TRP A 1 208 ? 11.798 26.208 -13.131 1.00 32.84 208 TRP A N 1
ATOM 1632 C CA . TRP A 1 208 ? 11.681 27.507 -13.812 1.00 32.84 208 TRP A CA 1
ATOM 1633 C C . TRP A 1 208 ? 12.647 27.696 -14.987 1.00 32.84 208 TRP A C 1
ATOM 1635 O O . TRP A 1 208 ? 12.603 28.726 -15.655 1.00 32.84 208 TRP A O 1
ATOM 1645 N N . ARG A 1 209 ? 13.540 26.735 -15.263 1.00 26.86 209 ARG A N 1
ATOM 1646 C CA . ARG A 1 209 ? 14.592 26.899 -16.283 1.00 26.86 209 ARG A CA 1
ATOM 1647 C C . ARG A 1 209 ? 14.198 26.326 -17.653 1.00 26.86 209 ARG A C 1
ATOM 1649 O O . ARG A 1 209 ? 15.024 25.689 -18.294 1.00 26.86 209 ARG A O 1
ATOM 1656 N N . THR A 1 210 ? 12.966 26.557 -18.106 1.00 36.66 210 THR A N 1
ATOM 1657 C CA . THR A 1 210 ? 12.555 26.256 -19.496 1.00 36.66 210 THR A CA 1
ATOM 1658 C C . THR A 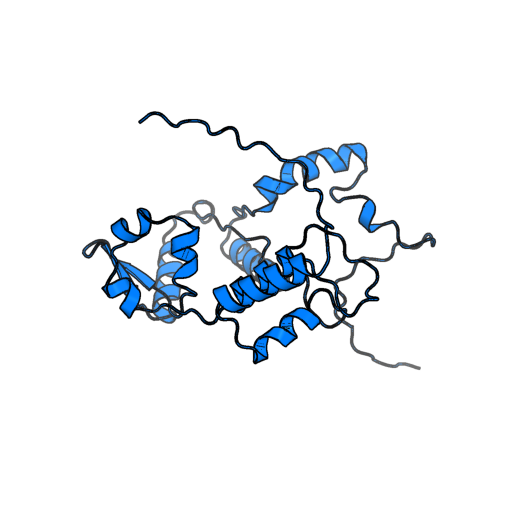1 210 ? 11.828 27.395 -20.214 1.00 36.66 210 THR A C 1
ATOM 1660 O O . THR A 1 210 ? 11.595 27.282 -21.410 1.00 36.66 210 THR A O 1
ATOM 1663 N N . SER A 1 211 ? 11.547 28.541 -19.579 1.00 34.66 211 SER A N 1
ATOM 1664 C CA . SER A 1 211 ? 10.996 29.701 -20.297 1.00 34.66 211 SER A CA 1
ATOM 1665 C C . SER A 1 211 ? 11.965 30.881 -20.286 1.00 34.66 211 SER A C 1
ATOM 1667 O O . SER A 1 211 ? 12.118 31.571 -19.282 1.00 34.66 211 SER A O 1
ATOM 1669 N N . SER A 1 212 ? 12.574 31.170 -21.434 1.00 32.91 212 SER A N 1
ATOM 1670 C CA . SER A 1 212 ? 13.305 32.416 -21.713 1.00 32.91 212 SER A CA 1
ATOM 1671 C C . SER A 1 212 ? 12.385 33.638 -21.891 1.00 32.91 212 SER A C 1
ATOM 1673 O O . SER A 1 212 ? 12.805 34.660 -22.427 1.00 32.91 212 SER A O 1
ATOM 1675 N N . THR A 1 213 ? 11.131 33.559 -21.444 1.00 33.41 213 THR A N 1
ATOM 1676 C CA . THR A 1 213 ? 10.141 34.640 -21.504 1.00 33.41 213 THR A CA 1
ATOM 1677 C C . THR A 1 213 ? 9.671 35.019 -20.096 1.00 33.41 213 THR A C 1
ATOM 1679 O O . THR A 1 213 ? 9.386 34.123 -19.302 1.00 33.41 213 THR A O 1
ATOM 1682 N N . PRO A 1 214 ? 9.545 36.321 -19.772 1.00 31.00 214 PRO A N 1
ATOM 1683 C CA . PRO A 1 214 ? 9.271 36.822 -18.420 1.00 31.00 214 PRO A CA 1
ATOM 1684 C C . PRO A 1 214 ? 7.796 36.694 -17.993 1.00 31.00 214 PRO A C 1
ATOM 1686 O O . PRO A 1 214 ? 7.325 37.441 -17.138 1.00 31.00 214 PRO A O 1
ATOM 1689 N N . THR A 1 215 ? 7.042 35.765 -18.575 1.00 29.59 215 THR A N 1
ATOM 1690 C CA . THR A 1 215 ? 5.653 35.494 -18.200 1.00 29.59 215 THR A CA 1
ATOM 1691 C C . THR A 1 215 ? 5.588 34.301 -17.243 1.00 29.59 215 THR A C 1
ATOM 1693 O O . THR A 1 215 ? 6.171 33.256 -17.538 1.00 29.59 215 THR A O 1
ATOM 1696 N N . PRO A 1 216 ? 4.875 34.402 -16.103 1.00 29.41 216 PRO A N 1
ATOM 1697 C CA . PRO A 1 216 ? 4.698 33.275 -15.199 1.00 29.41 216 PRO A CA 1
ATOM 1698 C C . PRO A 1 216 ? 3.815 32.239 -15.897 1.00 29.41 216 PRO A C 1
ATOM 1700 O O . PRO A 1 216 ? 2.591 32.370 -15.932 1.00 29.41 216 PRO A O 1
ATOM 1703 N N . SER A 1 217 ? 4.423 31.215 -16.496 1.00 30.31 217 SER A N 1
ATOM 1704 C CA . SER A 1 217 ? 3.667 30.047 -16.928 1.00 30.31 217 SER A CA 1
ATOM 1705 C C . SER A 1 217 ? 3.362 29.211 -15.688 1.00 30.31 217 SER A C 1
ATOM 1707 O O . SER A 1 217 ? 4.245 28.700 -15.000 1.00 30.31 217 SER A O 1
ATOM 1709 N N . TRP A 1 218 ? 2.081 29.154 -15.336 1.00 25.75 218 TRP A N 1
ATOM 1710 C CA . TRP A 1 218 ? 1.592 28.245 -14.315 1.00 25.75 218 TRP A CA 1
ATOM 1711 C C . TRP A 1 218 ? 1.867 26.817 -14.781 1.00 25.75 218 TRP A C 1
ATOM 1713 O O . TRP A 1 218 ? 1.367 26.394 -15.826 1.00 25.75 218 TRP A O 1
ATOM 1723 N N . CYS A 1 219 ? 2.645 26.075 -13.993 1.00 30.58 219 CYS A N 1
ATOM 1724 C CA . CYS A 1 219 ? 2.782 24.631 -14.118 1.00 30.58 219 CYS A CA 1
ATOM 1725 C C . CYS A 1 219 ? 1.427 24.010 -13.733 1.00 30.58 219 CYS A C 1
ATOM 1727 O O . CYS A 1 219 ? 1.181 23.660 -12.580 1.00 30.58 219 CYS A O 1
ATOM 1729 N N . SER A 1 220 ? 0.490 24.035 -14.682 1.00 30.95 220 SER A N 1
ATOM 1730 C CA . SER A 1 220 ? -0.845 23.472 -14.538 1.00 30.95 220 SER A CA 1
ATOM 1731 C C . SER A 1 220 ? -0.800 22.001 -14.919 1.00 30.95 220 SER A C 1
ATOM 1733 O O . SER A 1 220 ? -0.430 21.645 -16.039 1.00 30.95 220 SER A O 1
ATOM 1735 N N . ALA A 1 221 ? -1.252 21.159 -13.989 1.00 35.97 221 ALA A N 1
ATOM 1736 C CA . ALA A 1 221 ? -2.017 19.976 -14.337 1.00 35.97 221 ALA A CA 1
ATOM 1737 C C . ALA A 1 221 ? -3.090 20.420 -15.343 1.00 35.97 221 ALA A C 1
ATOM 1739 O O . ALA A 1 221 ? -4.035 21.128 -14.989 1.00 35.97 221 ALA A O 1
ATOM 1740 N N . ARG A 1 222 ? -2.885 20.120 -16.627 1.00 29.81 222 ARG A N 1
ATOM 1741 C CA . ARG A 1 222 ? -3.785 20.565 -17.690 1.00 29.81 222 ARG A CA 1
ATOM 1742 C C . ARG A 1 222 ? -5.009 19.653 -17.726 1.00 29.81 222 ARG A C 1
ATOM 1744 O O . ARG A 1 222 ? -5.101 18.741 -18.538 1.00 29.81 222 ARG A O 1
ATOM 1751 N N . THR A 1 223 ? -5.996 19.957 -16.889 1.00 30.12 223 THR A N 1
ATOM 1752 C CA . THR A 1 223 ? -7.393 19.772 -17.291 1.00 30.12 223 THR A CA 1
ATOM 1753 C C . THR A 1 223 ? -7.692 20.817 -18.373 1.00 30.12 223 THR A C 1
ATOM 1755 O O . THR A 1 223 ? -7.496 22.016 -18.177 1.00 30.12 223 THR A O 1
ATOM 1758 N N . ARG A 1 224 ? -8.079 20.375 -19.576 1.00 26.23 224 ARG A N 1
ATOM 1759 C CA . ARG A 1 224 ? -8.547 21.280 -20.641 1.00 26.23 224 ARG A CA 1
ATOM 1760 C C . ARG A 1 224 ? -9.898 21.883 -20.220 1.00 26.23 224 ARG A C 1
ATOM 1762 O O . ARG A 1 224 ? -10.783 21.102 -19.875 1.00 26.23 224 ARG A O 1
ATOM 1769 N N . PRO A 1 225 ? -10.122 23.206 -20.301 1.00 29.95 225 PRO A N 1
ATOM 1770 C CA . PRO A 1 225 ? -11.473 23.749 -20.229 1.00 29.95 225 PRO A CA 1
ATOM 1771 C C . PRO A 1 225 ? -12.202 23.546 -21.574 1.00 29.95 225 PRO A C 1
ATOM 1773 O O . PRO A 1 225 ? -11.548 23.486 -22.623 1.00 29.95 225 PRO A O 1
ATOM 1776 N N . PRO A 1 226 ? -13.543 23.416 -21.573 1.00 34.28 226 PRO A N 1
ATOM 1777 C CA . PRO A 1 226 ? -14.319 23.200 -22.784 1.00 34.28 226 PRO A CA 1
ATOM 1778 C C . PRO A 1 226 ? -14.355 24.472 -23.634 1.00 34.28 226 PRO A C 1
ATOM 1780 O O . PRO A 1 226 ? -14.483 25.590 -23.140 1.00 34.28 226 PRO A O 1
ATOM 1783 N N . THR A 1 227 ? -14.256 24.283 -24.943 1.00 34.81 227 THR A N 1
ATOM 1784 C CA . THR A 1 227 ? -14.460 25.319 -25.951 1.00 34.81 227 THR A CA 1
ATOM 1785 C C . THR A 1 227 ? -15.913 25.788 -25.961 1.00 34.81 227 THR A C 1
ATOM 1787 O O . THR A 1 227 ? -16.796 25.027 -26.353 1.00 34.81 227 THR A O 1
ATOM 1790 N N . THR A 1 228 ? -16.152 27.061 -25.659 1.00 28.84 228 THR A N 1
ATOM 1791 C CA . THR A 1 228 ? -17.331 27.791 -26.140 1.00 28.84 228 THR A CA 1
ATOM 1792 C C . THR A 1 228 ? -16.878 29.031 -26.895 1.00 28.84 228 THR A C 1
ATOM 1794 O O . THR A 1 228 ? -16.233 29.915 -26.337 1.00 28.84 228 THR A O 1
ATOM 1797 N N . ARG A 1 229 ? -17.214 29.049 -28.189 1.00 26.59 229 ARG A N 1
ATOM 1798 C CA . ARG A 1 229 ? -17.182 30.220 -29.066 1.00 26.59 229 ARG A CA 1
ATOM 1799 C C . ARG A 1 229 ? -18.157 31.279 -28.552 1.00 26.59 229 ARG A C 1
ATOM 1801 O O . ARG A 1 229 ? -19.285 30.938 -28.204 1.00 26.59 229 ARG A O 1
ATOM 1808 N N . ALA A 1 230 ? -17.753 32.539 -28.637 1.00 23.84 230 ALA A N 1
ATOM 1809 C CA . ALA A 1 230 ? -18.652 33.664 -28.850 1.00 23.84 230 ALA A CA 1
ATOM 1810 C C . ALA A 1 230 ? -17.897 34.744 -29.640 1.00 23.84 230 ALA A C 1
ATOM 1812 O O . ALA A 1 230 ? -16.775 35.092 -29.270 1.00 23.84 230 ALA A O 1
ATOM 1813 N N . CYS A 1 231 ? -18.576 35.219 -30.689 1.00 29.78 231 CYS A N 1
ATOM 1814 C CA . CYS A 1 231 ? -18.171 36.113 -31.779 1.00 29.78 231 CYS A CA 1
ATOM 1815 C C . CYS A 1 231 ? -17.272 35.484 -32.852 1.00 29.78 231 CYS A C 1
ATOM 1817 O O . CYS A 1 231 ? -16.059 35.300 -32.622 1.00 29.78 231 CYS A O 1
#

Organism: Chromobacterium violaceum (NCBI:txid536)

Radius of gyration: 23.12 Å; chains: 1; bounding box: 53×58×54 Å

Foldseek 3Di:
DDPPPPPPDPDDDPDDQDDPVLVVLLVVLLVLLVQPPVCVVLQQLELAPNHHDQLQDPDDRDDRDDSHPDGSSSSNSSSLVRGPQEDEQVVQVVDALVRVVVDDPVVNSSNDDYDADWDQDPVRNTTHGDHPVVVVVVVVVVLVPDPDLQVDAAEDEPSDDPVRVVVSCVVSVVSPDPNYDYPCVVVQVVLQVPVCVPPVGSDDPVVPPPDPDPDPDPPDPDPDDDDDDDD

pLDDT: mean 78.42, std 21.32, range [23.84, 98.19]

Sequence (231 aa):
MSHSKTSERIQPYAQPAGGLDSIKSTTVSLLKEKVPGSRYKTLFHQNQPDGFDCPGCAWPDREHTSTFEFCENGVKAVAAEATSKRIGADFFARHSVAQLLEQSDYELEQHGRLTEPLAYDAASDRYLPIAWSDAYARIAGHLKALPDPNQASFYVSGRTSNETAFLFQLFVRMYGTNNFPDCSNLCHESSSRALPQTVAWARPRWCWRTSSTPTPSWCSARTRPPTTRAC

Secondary structure (DSSP, 8-state):
--------------S-SSSHHHHHHHHHHHHHTT--GGGTHHHHTBT-TTSB--TT--SPPPPS--S----HHHHHHHHHHH---EE-HHHHHH--HHHHHTS-HHHHHHH-EE-S-EEEETTTTEEEE--HHHHHHHHHHHHHH-SSGGG----B-TTS-HHHHHHHHHHHHHHT-----BHHHHHTHHHHHHHHHHHSSSS-GGGGTT--SSS-------PPPPP----